Protein AF-A0AAE1VLG2-F1 (afdb_monomer_lite)

Secondary structure (DSSP, 8-state):
--HHHHHHHHHHHHHHHHHHHHHHHHHHHHHHHHHHHHHHHHS-TTS-TTTGGGEETTEE-THHHHHHHHHHHHTTSS-TT-S-TTT-HHHHHHHSS--HHHHHHHHHHHHHHHHHHHHHHHHHHHHHHHHHHHHHHHHHHHHHHHHHHHHHHHTTS--------SSSHHHHHHHHHHHHHHHHHHHHHHHHHHTTHHHHHHHHHHHHHHHHHHHT--HHHHHHHHHHHHHHHHHHHHHHHHHHHHHHHHHHHHHHHHHHHHHHHHHHHHHHHHHHHHHHHHHTTS-HHHHHHHHHHHHHHHHHTT-HHHHHHHHHT----

pLDDT: mean 72.33, std 20.38, range [28.89, 97.44]

Organism: NCBI:txid243964

Foldseek 3Di:
DPPVVVVVLVVLLVVLVVLLVVLLVVLVVLLVVLVVPLCCQLPPPPAAPLCNVQDDLRHHDLCVLLVLLVVLQVVQPDDPPPDDPPPCPLSVVQNNPQDPLLVVLSVVLVVVCVPPVVVLVVLLVVLVVVLVVQLVVLVCVLVVVVVVVVCVVPVVPDDDDDDDDDPPPPVCVVVVVVVVVVVVVVVVVVVVVCVVVVVVLVVVVVVVVVVCVPPVDDPVVVVVVVVVNVVVVVVVVVVVVVVVSVVVSVVVSVVSSVVSSVSSSVSSSVSSVSSSVSLVSSCVSGDSSSSSVSSVVVVVVVVVSVDPVVSVVVVVVPDPD

InterPro domains:
  IPR025422 Transcription factor TGA like domain [PF14144] (9-71)
  IPR025422 Transcription factor TGA like domain [PS51806] (1-315)
  IPR051886 Seed Development and Stress Response Regulator [PTHR46354] (4-166)

Radius of gyration: 32.08 Å; chains: 1; bounding box: 83×38×101 Å

Structure (mmCIF, N/CA/C/O backbone):
data_AF-A0AAE1VLG2-F1
#
_entry.id   AF-A0AAE1VLG2-F1
#
loop_
_atom_site.group_PDB
_atom_site.id
_atom_site.type_symbol
_atom_site.label_atom_id
_atom_site.label_alt_id
_atom_site.label_comp_id
_atom_site.label_asym_id
_atom_site.label_entity_id
_atom_site.label_seq_id
_atom_site.pdbx_PDB_ins_code
_atom_site.Cartn_x
_atom_site.Cartn_y
_atom_site.Cartn_z
_atom_site.occupancy
_atom_site.B_iso_or_equiv
_atom_site.auth_seq_id
_atom_site.auth_comp_id
_atom_site.auth_asym_id
_atom_site.auth_atom_id
_atom_site.pdbx_PDB_model_num
ATOM 1 N N . MET A 1 1 ? 40.187 9.843 -25.301 1.00 45.34 1 MET A N 1
ATOM 2 C CA . MET A 1 1 ? 38.917 10.487 -24.890 1.00 45.34 1 MET A CA 1
ATOM 3 C C . MET A 1 1 ? 37.940 9.523 -24.193 1.00 45.34 1 MET A C 1
ATOM 5 O O . MET A 1 1 ? 36.841 9.940 -23.871 1.00 45.34 1 MET A O 1
ATOM 9 N N . SER A 1 2 ? 38.328 8.281 -23.866 1.00 51.88 2 SER A N 1
ATOM 10 C CA . SER A 1 2 ? 37.408 7.273 -23.301 1.00 51.88 2 SER A CA 1
ATOM 11 C C . SER A 1 2 ? 37.194 7.355 -21.780 1.00 51.88 2 SER A C 1
ATOM 13 O O . SER A 1 2 ? 36.186 6.867 -21.286 1.00 51.88 2 SER A O 1
ATOM 15 N N . SER A 1 3 ? 38.097 7.999 -21.032 1.00 51.81 3 SER A N 1
ATOM 16 C CA . SER A 1 3 ? 38.090 7.980 -19.558 1.00 51.81 3 SER A CA 1
ATOM 17 C C . SER A 1 3 ? 37.035 8.885 -18.909 1.00 51.81 3 SER A C 1
ATOM 19 O O . SER A 1 3 ? 36.689 8.690 -17.748 1.00 51.81 3 SER A O 1
ATOM 21 N N . SER A 1 4 ? 36.525 9.887 -19.635 1.00 57.97 4 SER A N 1
ATOM 22 C CA . SER A 1 4 ? 35.514 10.816 -19.105 1.00 57.97 4 SER A CA 1
ATOM 23 C C . SER A 1 4 ? 34.110 10.207 -19.137 1.00 57.97 4 SER A C 1
ATOM 25 O O . SER A 1 4 ? 33.363 10.329 -18.172 1.00 57.97 4 SER A O 1
ATOM 27 N N . SER A 1 5 ? 33.765 9.501 -20.219 1.00 61.00 5 SER A N 1
ATOM 28 C CA . SER A 1 5 ? 32.449 8.873 -20.410 1.00 61.00 5 SER A CA 1
ATOM 29 C C . SER A 1 5 ? 32.225 7.680 -19.478 1.00 61.00 5 SER A C 1
ATOM 31 O O . SER A 1 5 ? 31.116 7.474 -18.982 1.00 61.00 5 SER A O 1
ATOM 33 N N . THR A 1 6 ? 33.284 6.920 -19.185 1.00 65.12 6 THR A N 1
ATOM 34 C CA . THR A 1 6 ? 33.235 5.810 -18.223 1.00 65.12 6 THR A CA 1
ATOM 35 C C . THR A 1 6 ? 32.968 6.310 -16.807 1.00 65.12 6 THR A C 1
ATOM 37 O O . THR A 1 6 ? 32.115 5.754 -16.122 1.00 65.12 6 THR A O 1
ATOM 40 N N . SER A 1 7 ? 33.612 7.404 -16.389 1.00 72.06 7 SER A N 1
ATOM 41 C CA . SER A 1 7 ? 33.404 7.997 -15.061 1.00 72.06 7 SER A CA 1
ATOM 42 C C . SER A 1 7 ? 31.983 8.539 -14.882 1.00 72.06 7 SER A C 1
ATOM 44 O O . SER A 1 7 ? 31.377 8.319 -13.837 1.00 72.06 7 SER A O 1
ATOM 46 N N . SER A 1 8 ? 31.410 9.175 -15.911 1.00 80.00 8 SER A N 1
ATOM 47 C CA . SER A 1 8 ? 30.017 9.647 -15.880 1.00 80.00 8 SER A CA 1
ATOM 48 C C . SER A 1 8 ? 29.000 8.503 -15.804 1.00 80.00 8 SER A C 1
ATOM 50 O O . SER A 1 8 ? 28.008 8.615 -15.090 1.00 80.00 8 SER A O 1
ATOM 52 N N . THR A 1 9 ? 29.256 7.386 -16.492 1.00 84.31 9 THR A N 1
ATOM 53 C CA . THR A 1 9 ? 28.358 6.216 -16.476 1.00 84.31 9 THR A CA 1
ATOM 54 C C . THR A 1 9 ? 28.398 5.495 -15.126 1.00 84.31 9 THR A C 1
ATOM 56 O O . THR A 1 9 ? 27.356 5.122 -14.595 1.00 84.31 9 THR A O 1
ATOM 59 N N . ILE A 1 10 ? 29.589 5.355 -14.531 1.00 89.81 10 ILE A N 1
ATOM 60 C CA . ILE A 1 10 ? 29.763 4.788 -13.183 1.00 89.81 10 ILE A CA 1
ATOM 61 C C . ILE A 1 10 ? 29.062 5.663 -12.139 1.00 89.81 10 ILE A C 1
ATOM 63 O O . ILE A 1 10 ? 28.386 5.147 -11.249 1.00 89.81 10 ILE A O 1
ATOM 67 N N . LEU A 1 11 ? 29.183 6.988 -12.265 1.00 93.00 11 LEU A N 1
ATOM 68 C CA . LEU A 1 11 ? 28.496 7.923 -11.383 1.00 93.00 11 LEU A CA 1
ATOM 69 C C . LEU A 1 11 ? 26.973 7.777 -11.492 1.00 93.00 11 LEU A C 1
ATOM 71 O O . LEU A 1 11 ? 26.306 7.714 -10.463 1.00 93.00 11 LEU A O 1
ATOM 75 N N . LEU A 1 12 ? 26.424 7.689 -12.707 1.00 91.31 12 LEU A N 1
ATOM 76 C CA . LEU A 1 12 ? 24.985 7.506 -12.916 1.00 91.31 12 LEU A CA 1
ATOM 77 C C . LEU A 1 12 ? 24.487 6.179 -12.329 1.00 91.31 12 LEU A C 1
ATOM 79 O O . LEU A 1 12 ? 23.494 6.176 -11.610 1.00 91.31 12 LEU A O 1
ATOM 83 N N . ALA A 1 13 ? 25.203 5.077 -12.566 1.00 93.31 13 ALA A N 1
ATOM 84 C CA . ALA A 1 13 ? 24.864 3.772 -11.997 1.00 93.31 13 ALA A CA 1
ATOM 85 C C . ALA A 1 13 ? 24.843 3.801 -10.459 1.00 93.31 13 ALA A C 1
ATOM 87 O O . ALA A 1 13 ? 23.928 3.259 -9.846 1.00 93.31 13 ALA A O 1
ATOM 88 N N . SER A 1 14 ? 25.801 4.499 -9.838 1.00 95.44 14 SER A N 1
ATOM 89 C CA . SER A 1 14 ? 25.818 4.713 -8.386 1.00 95.44 14 SER A CA 1
ATOM 90 C C . SER A 1 14 ? 24.582 5.483 -7.897 1.00 95.44 14 SER A C 1
ATOM 92 O O . SER A 1 14 ? 23.960 5.091 -6.914 1.00 95.44 14 SER A O 1
ATOM 94 N N . HIS A 1 15 ? 24.166 6.540 -8.605 1.00 94.25 15 HIS A N 1
ATOM 95 C CA . HIS A 1 15 ? 22.955 7.291 -8.245 1.00 94.25 15 HIS A CA 1
ATOM 96 C C . HIS A 1 15 ? 21.678 6.461 -8.407 1.00 94.25 15 HIS A C 1
ATOM 98 O O . HIS A 1 15 ? 20.798 6.537 -7.552 1.00 94.25 15 HIS A O 1
ATOM 104 N N . VAL A 1 16 ? 21.581 5.661 -9.473 1.00 95.94 16 VAL A N 1
ATOM 105 C CA . VAL A 1 16 ? 20.463 4.730 -9.687 1.00 95.94 16 VAL A CA 1
ATOM 106 C C . VAL A 1 16 ? 20.360 3.748 -8.525 1.00 95.94 16 VAL A C 1
ATOM 108 O O . VAL A 1 16 ? 19.275 3.587 -7.970 1.00 95.94 16 VAL A O 1
ATOM 111 N N . GLU A 1 17 ? 21.481 3.156 -8.108 1.00 96.31 17 GLU A N 1
ATOM 112 C CA . GLU A 1 17 ? 21.516 2.235 -6.969 1.00 96.31 17 GLU A CA 1
ATOM 113 C C . GLU A 1 17 ? 21.073 2.929 -5.674 1.00 96.31 17 GLU A C 1
ATOM 115 O O . GLU A 1 17 ? 20.195 2.434 -4.972 1.00 96.31 17 GLU A O 1
ATOM 120 N N . VAL A 1 18 ? 21.605 4.120 -5.375 1.00 96.56 18 VAL A N 1
ATOM 121 C CA . VAL A 1 18 ? 21.215 4.889 -4.180 1.00 96.56 18 VAL A CA 1
ATOM 122 C C . VAL A 1 18 ? 19.714 5.198 -4.174 1.00 96.56 18 VAL A C 1
ATOM 124 O O . VAL A 1 18 ? 19.058 5.052 -3.141 1.00 96.56 18 VAL A O 1
ATOM 127 N N . MET A 1 19 ? 19.149 5.595 -5.316 1.00 95.31 19 MET A N 1
ATOM 128 C CA . MET A 1 19 ? 17.717 5.874 -5.443 1.00 95.31 19 MET A CA 1
ATOM 129 C C . MET A 1 19 ? 16.867 4.609 -5.302 1.00 95.31 19 MET A C 1
ATOM 131 O O . MET A 1 19 ? 15.836 4.635 -4.631 1.00 95.31 19 MET A O 1
ATOM 135 N N . HIS A 1 20 ? 17.297 3.488 -5.885 1.00 96.31 20 HIS A N 1
ATOM 136 C CA . HIS A 1 20 ? 16.622 2.200 -5.719 1.00 96.31 20 HIS A CA 1
ATOM 137 C C . HIS A 1 20 ? 16.595 1.779 -4.248 1.00 96.31 20 HIS A C 1
ATOM 139 O O . HIS A 1 20 ? 15.516 1.515 -3.713 1.00 96.31 20 HIS A O 1
ATOM 145 N N . GLN A 1 21 ? 17.743 1.818 -3.568 1.00 97.12 21 GLN A N 1
ATOM 146 C CA . GLN A 1 21 ? 17.841 1.513 -2.139 1.00 97.12 21 GLN A CA 1
ATOM 147 C C . GLN A 1 21 ? 16.979 2.450 -1.288 1.00 97.12 21 GLN A C 1
ATOM 149 O O . GLN A 1 21 ? 16.344 2.002 -0.335 1.00 97.12 21 GLN A O 1
ATOM 154 N N . HIS A 1 22 ? 16.881 3.733 -1.650 1.00 96.12 22 HIS A N 1
ATOM 155 C CA . HIS A 1 22 ? 15.995 4.672 -0.965 1.00 96.12 22 HIS A CA 1
ATOM 156 C C . HIS A 1 22 ? 14.526 4.220 -1.008 1.00 96.12 22 HIS A C 1
ATOM 158 O O . HIS A 1 22 ? 13.858 4.210 0.028 1.00 96.12 22 HIS A O 1
ATOM 164 N N . PHE A 1 23 ? 14.031 3.790 -2.173 1.00 95.00 23 PHE A N 1
ATOM 165 C CA . PHE A 1 23 ? 12.670 3.261 -2.304 1.00 95.00 23 PHE A CA 1
ATOM 166 C C . PHE A 1 23 ? 12.465 1.945 -1.545 1.00 95.00 23 PHE A C 1
ATOM 168 O O . PHE A 1 23 ? 11.418 1.757 -0.923 1.00 95.00 23 PHE A O 1
ATOM 175 N N . LEU A 1 24 ? 13.446 1.038 -1.560 1.00 96.12 24 LEU A N 1
ATOM 176 C CA . LEU A 1 24 ? 13.356 -0.214 -0.804 1.00 96.12 24 LEU A CA 1
ATOM 177 C C . LEU A 1 24 ? 13.284 0.052 0.704 1.00 96.12 24 LEU A C 1
ATOM 179 O O . LEU A 1 24 ? 12.349 -0.412 1.361 1.00 96.12 24 LEU A O 1
ATOM 183 N N . ASN A 1 25 ? 14.197 0.877 1.220 1.00 97.44 25 ASN A N 1
ATOM 184 C CA . ASN A 1 25 ? 14.245 1.257 2.629 1.00 97.44 25 ASN A CA 1
ATOM 185 C C . ASN A 1 25 ? 12.989 2.032 3.062 1.00 97.44 25 ASN A C 1
ATOM 187 O O . ASN A 1 25 ? 12.523 1.890 4.193 1.00 97.44 25 ASN A O 1
ATOM 191 N N . TYR A 1 26 ? 12.395 2.826 2.165 1.00 94.94 26 TYR A N 1
ATOM 192 C CA . TYR A 1 26 ? 11.104 3.464 2.415 1.00 94.94 26 TYR A CA 1
ATOM 193 C C . TYR A 1 26 ? 10.009 2.426 2.705 1.00 94.94 26 TYR A C 1
ATOM 195 O O . TYR A 1 26 ? 9.337 2.521 3.732 1.00 94.94 26 TYR A O 1
ATOM 203 N N . TYR A 1 27 ? 9.872 1.395 1.867 1.00 95.81 27 TYR A N 1
ATOM 204 C CA . TYR A 1 27 ? 8.878 0.340 2.082 1.00 95.81 27 TYR A CA 1
ATOM 205 C C . TYR A 1 27 ? 9.173 -0.534 3.306 1.00 95.81 27 TYR A C 1
ATOM 207 O O . TYR A 1 27 ? 8.244 -0.973 3.975 1.00 95.81 27 TYR A O 1
ATOM 215 N N . GLU A 1 28 ? 10.440 -0.775 3.630 1.00 96.00 28 GLU A N 1
ATOM 216 C CA . GLU A 1 28 ? 10.822 -1.462 4.874 1.00 96.00 28 GLU A CA 1
ATOM 217 C C . GLU A 1 28 ? 10.470 -0.634 6.114 1.00 96.00 28 GLU A C 1
ATOM 219 O O . GLU A 1 28 ? 9.945 -1.158 7.095 1.00 96.00 28 GLU A O 1
ATOM 224 N N . THR A 1 29 ? 10.671 0.683 6.053 1.00 95.25 29 THR A N 1
ATOM 225 C CA . THR A 1 29 ? 10.259 1.595 7.128 1.00 95.25 29 THR A CA 1
ATOM 226 C C . THR A 1 29 ? 8.741 1.574 7.315 1.00 95.25 29 THR A C 1
ATOM 228 O O . THR A 1 29 ? 8.260 1.589 8.449 1.00 95.25 29 THR A O 1
ATOM 231 N N . LEU A 1 30 ? 7.974 1.495 6.222 1.00 93.31 30 LEU A N 1
ATOM 232 C CA . LEU A 1 30 ? 6.522 1.333 6.295 1.00 93.31 30 LEU A CA 1
ATOM 233 C C . LEU A 1 30 ? 6.115 -0.011 6.918 1.00 93.31 30 LEU A C 1
ATOM 235 O O . LEU A 1 30 ? 5.175 -0.031 7.708 1.00 93.31 30 LEU A O 1
ATOM 239 N N . ASP A 1 31 ? 6.812 -1.109 6.607 1.00 95.25 31 ASP A N 1
ATOM 240 C CA . ASP A 1 31 ? 6.561 -2.426 7.218 1.00 95.25 31 ASP A CA 1
ATOM 241 C C . ASP A 1 31 ? 6.784 -2.391 8.739 1.00 95.25 31 ASP A C 1
ATOM 243 O O . ASP A 1 31 ? 5.953 -2.875 9.513 1.00 95.25 31 ASP A O 1
ATOM 247 N N . LEU A 1 32 ? 7.876 -1.758 9.182 1.00 94.50 32 LEU A N 1
ATOM 248 C CA . LEU A 1 32 ? 8.173 -1.558 10.603 1.00 94.50 32 LEU A CA 1
ATOM 249 C C . LEU A 1 32 ? 7.117 -0.681 11.289 1.00 94.50 32 LEU A C 1
ATOM 251 O O . LEU A 1 32 ? 6.683 -0.989 12.398 1.00 94.50 32 LEU A O 1
ATOM 255 N N . ALA A 1 33 ? 6.673 0.395 10.633 1.00 91.62 33 ALA A N 1
ATOM 256 C CA . ALA A 1 33 ? 5.616 1.256 11.156 1.00 91.62 33 ALA A CA 1
ATOM 257 C C . ALA A 1 33 ? 4.283 0.502 11.289 1.00 91.62 33 ALA A C 1
ATOM 259 O O . ALA A 1 33 ? 3.639 0.583 12.334 1.00 91.62 33 ALA A O 1
ATOM 260 N N . ALA A 1 34 ? 3.908 -0.284 10.276 1.00 91.69 34 ALA A N 1
ATOM 261 C CA . ALA A 1 34 ? 2.684 -1.078 10.293 1.00 91.69 34 ALA A CA 1
ATOM 262 C C . ALA A 1 34 ? 2.704 -2.152 11.386 1.00 91.69 34 ALA A C 1
ATOM 264 O O . ALA A 1 34 ? 1.684 -2.375 12.029 1.00 91.69 34 ALA A O 1
ATOM 265 N N . SER A 1 35 ? 3.866 -2.761 11.638 1.00 90.31 35 SER A N 1
ATOM 266 C CA . SER A 1 35 ? 4.046 -3.752 12.708 1.00 90.31 35 SER A CA 1
ATOM 267 C C . SER A 1 35 ? 3.797 -3.176 14.106 1.00 90.31 35 SER A C 1
ATOM 269 O O . SER A 1 35 ? 3.390 -3.909 15.003 1.00 90.31 35 SER A O 1
ATOM 271 N N . ASN A 1 36 ? 4.025 -1.873 14.297 1.00 87.88 36 ASN A N 1
ATOM 272 C CA . ASN A 1 36 ? 3.700 -1.184 15.546 1.00 87.88 36 ASN A CA 1
ATOM 273 C C . ASN A 1 36 ? 2.224 -0.768 15.592 1.00 87.88 36 ASN A C 1
ATOM 275 O O . ASN A 1 36 ? 1.538 -1.025 16.578 1.00 87.88 36 ASN A O 1
ATOM 279 N N . ASP A 1 37 ? 1.751 -0.093 14.542 1.00 86.25 37 ASP A N 1
ATOM 280 C CA . ASP A 1 37 ? 0.372 0.378 14.422 1.00 86.25 37 ASP A CA 1
ATOM 281 C C . ASP A 1 37 ? -0.010 0.558 12.945 1.00 86.25 37 ASP A C 1
ATOM 283 O O . ASP A 1 37 ? 0.281 1.575 12.305 1.00 86.25 37 ASP A O 1
ATOM 287 N N . VAL A 1 38 ? -0.719 -0.432 12.399 1.00 87.19 38 VAL A N 1
ATOM 288 C CA . VAL A 1 38 ? -1.173 -0.428 11.002 1.00 87.19 38 VAL A CA 1
ATOM 289 C C . VAL A 1 38 ? -2.100 0.746 10.682 1.00 87.19 38 VAL A C 1
ATOM 291 O O . VAL A 1 38 ? -2.144 1.204 9.537 1.00 87.19 38 VAL A O 1
ATOM 294 N N . ALA A 1 39 ? -2.814 1.291 11.673 1.00 83.50 39 ALA A N 1
ATOM 295 C CA . ALA A 1 39 ? -3.722 2.408 11.449 1.00 83.50 39 ALA A CA 1
ATOM 296 C C . ALA A 1 39 ? -2.965 3.685 11.061 1.00 83.50 39 ALA A C 1
ATOM 298 O O . ALA A 1 39 ? -3.465 4.449 10.235 1.00 83.50 39 ALA A O 1
ATOM 299 N N . GLN A 1 40 ? -1.744 3.882 11.571 1.00 83.38 40 GLN A N 1
ATOM 300 C CA . GLN A 1 40 ? -0.900 5.025 11.2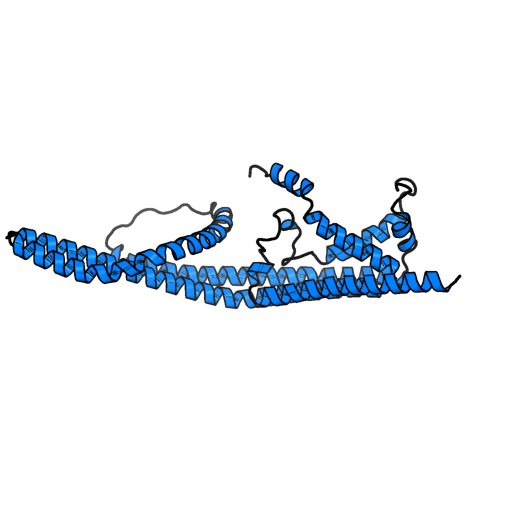00 1.00 83.38 40 GLN A CA 1
ATOM 301 C C . GLN A 1 40 ? -0.496 4.992 9.729 1.00 83.38 40 GLN A C 1
ATOM 303 O O . GLN A 1 40 ? -0.292 6.043 9.128 1.00 83.38 40 GLN A O 1
ATOM 308 N N . VAL A 1 41 ? -0.401 3.801 9.135 1.00 85.19 41 VAL A N 1
ATOM 309 C CA . VAL A 1 41 ? 0.029 3.640 7.743 1.00 85.19 41 VAL A CA 1
ATOM 310 C C . VAL A 1 41 ? -1.151 3.553 6.774 1.00 85.19 41 VAL A C 1
ATOM 312 O O . VAL A 1 41 ? -1.056 4.020 5.640 1.00 85.19 41 VAL A O 1
ATOM 315 N N . LEU A 1 42 ? -2.296 3.026 7.217 1.00 82.19 42 LEU A N 1
ATOM 316 C CA . LEU A 1 42 ? -3.535 3.023 6.431 1.00 82.19 42 LEU A CA 1
ATOM 317 C C . LEU A 1 42 ? -4.244 4.384 6.440 1.00 82.19 42 LEU A C 1
ATOM 319 O O . LEU A 1 42 ? -4.867 4.761 5.447 1.00 82.19 42 LEU A O 1
ATOM 323 N N . TYR A 1 43 ? -4.134 5.131 7.540 1.00 79.44 43 TYR A N 1
ATOM 324 C CA . TYR A 1 43 ? -4.745 6.450 7.715 1.00 79.44 43 TYR A CA 1
ATOM 325 C C . TYR A 1 43 ? -3.738 7.490 8.224 1.00 79.44 43 TYR A C 1
ATOM 327 O O . TYR A 1 43 ? -3.963 8.108 9.264 1.00 79.44 43 TYR A O 1
ATOM 335 N N . PRO A 1 44 ? -2.642 7.725 7.489 1.00 76.81 44 PRO A N 1
ATOM 336 C CA . PRO A 1 44 ? -1.622 8.677 7.896 1.00 76.81 44 PRO A CA 1
ATOM 337 C C . PRO A 1 44 ? -2.180 10.099 7.961 1.00 76.81 44 PRO A C 1
ATOM 339 O O . PRO A 1 44 ? -2.748 10.615 6.991 1.00 76.81 44 PRO A O 1
ATOM 342 N N . ASP A 1 45 ? -1.947 10.761 9.093 1.00 70.38 45 ASP A N 1
ATOM 343 C CA . ASP A 1 45 ? -2.306 12.168 9.304 1.00 70.38 45 ASP A CA 1
ATOM 344 C C . ASP A 1 45 ? -1.476 13.114 8.416 1.00 70.38 45 ASP A C 1
ATOM 346 O O . ASP A 1 45 ? -1.890 14.236 8.131 1.00 70.38 45 ASP A O 1
ATOM 350 N N . TRP A 1 46 ? -0.314 12.652 7.944 1.00 72.12 46 TRP A N 1
ATOM 351 C CA . TRP A 1 46 ? 0.615 13.411 7.102 1.00 72.12 46 TRP A CA 1
ATOM 352 C C . TRP A 1 46 ? 0.353 13.290 5.593 1.00 72.12 46 TRP A C 1
ATOM 354 O O . TRP A 1 46 ? 1.050 13.937 4.809 1.00 72.12 46 TRP A O 1
ATOM 364 N N . LYS A 1 47 ? -0.608 12.464 5.155 1.00 77.06 47 LYS A N 1
ATOM 365 C CA . LYS A 1 47 ? -0.999 12.375 3.739 1.00 77.06 47 LYS A CA 1
ATOM 366 C C . LYS A 1 47 ? -2.131 13.347 3.447 1.00 77.06 47 LYS A C 1
ATOM 368 O O . LYS A 1 47 ? -3.127 13.412 4.173 1.00 77.06 47 LYS A O 1
ATOM 373 N N . ASN A 1 48 ? -2.001 14.078 2.347 1.00 76.56 48 ASN A N 1
ATOM 374 C CA . ASN A 1 48 ? -3.029 15.028 1.951 1.00 76.56 48 ASN A CA 1
ATOM 375 C C . ASN A 1 48 ? -4.298 14.311 1.441 1.00 76.56 48 ASN A C 1
ATOM 377 O O . ASN A 1 48 ? -4.271 13.132 1.087 1.00 76.56 48 ASN A O 1
ATOM 381 N N . ARG A 1 49 ? -5.449 15.003 1.440 1.00 73.56 49 ARG A N 1
ATOM 382 C CA . ARG A 1 49 ? -6.737 14.395 1.039 1.00 73.56 49 ARG A CA 1
ATOM 383 C C . ARG A 1 49 ? -6.752 13.952 -0.424 1.00 73.56 49 ARG A C 1
ATOM 385 O O . ARG A 1 49 ? -7.481 13.019 -0.740 1.00 73.56 49 ARG A O 1
ATOM 392 N N . PHE A 1 50 ? -5.954 14.599 -1.271 1.00 72.50 50 PHE A N 1
ATOM 393 C CA . PHE A 1 50 ? -5.821 14.273 -2.686 1.00 72.50 50 PHE A CA 1
ATOM 394 C C . PHE A 1 50 ? -5.007 12.993 -2.918 1.00 72.50 50 PHE A C 1
ATOM 396 O O . PHE A 1 50 ? -5.295 12.262 -3.852 1.00 72.50 50 PHE A O 1
ATOM 403 N N . GLU A 1 51 ? -4.049 12.668 -2.047 1.00 73.38 51 GLU A N 1
ATOM 404 C CA . GLU A 1 51 ? -3.285 11.417 -2.108 1.00 73.38 51 GLU A CA 1
ATOM 405 C C . GLU A 1 51 ? -4.160 10.202 -1.781 1.00 73.38 51 GLU A C 1
ATOM 407 O O . GLU A 1 51 ? -4.007 9.154 -2.400 1.00 73.38 51 GLU A O 1
ATOM 412 N N . LYS A 1 52 ? -5.098 10.333 -0.832 1.00 71.88 52 LYS A N 1
ATOM 413 C CA . LYS A 1 52 ? -5.862 9.201 -0.268 1.00 71.88 52 LYS A CA 1
ATOM 414 C C . LYS A 1 52 ? -6.572 8.310 -1.304 1.00 71.88 52 LYS A C 1
ATOM 416 O O . LYS A 1 52 ? -6.479 7.098 -1.143 1.00 71.88 52 LYS A O 1
ATOM 421 N N . PRO A 1 53 ? -7.228 8.836 -2.359 1.00 68.31 53 PRO A N 1
ATOM 422 C CA . PRO A 1 53 ? -7.819 8.016 -3.421 1.00 68.31 53 PRO A CA 1
ATOM 423 C C . PRO A 1 53 ? -6.814 7.160 -4.203 1.00 68.31 53 PRO A C 1
ATOM 425 O O . PRO A 1 53 ? -7.191 6.123 -4.739 1.00 68.31 53 PRO A O 1
ATOM 428 N N . PHE A 1 54 ? -5.548 7.582 -4.273 1.00 68.75 54 PHE A N 1
ATOM 429 C CA . PHE A 1 54 ? -4.488 6.874 -4.994 1.00 68.75 54 PHE A CA 1
ATOM 430 C C . PHE A 1 54 ? -3.713 5.889 -4.106 1.00 68.75 54 PHE A C 1
ATOM 432 O O . PHE A 1 54 ? -2.956 5.066 -4.627 1.00 68.75 54 PHE A O 1
ATOM 439 N N . LEU A 1 55 ? -3.892 5.948 -2.778 1.00 75.62 55 LEU A N 1
ATOM 440 C CA . LEU A 1 55 ? -3.265 5.012 -1.846 1.00 75.62 55 LEU A CA 1
ATOM 441 C C . LEU A 1 55 ? -4.044 3.693 -1.848 1.00 75.62 55 LEU A C 1
ATOM 443 O O . LEU A 1 55 ? -5.170 3.598 -1.362 1.00 75.62 55 LEU A O 1
ATOM 447 N N . TRP A 1 56 ? -3.414 2.644 -2.357 1.00 85.31 56 TRP A N 1
ATOM 448 C CA . TRP A 1 56 ? -3.889 1.274 -2.231 1.00 85.31 56 TRP A CA 1
ATOM 449 C C . TRP A 1 56 ? -3.177 0.631 -1.054 1.00 85.31 56 TRP A C 1
ATOM 451 O O . TRP A 1 56 ? -1.964 0.535 -1.094 1.00 85.31 56 TRP A O 1
ATOM 461 N N . LEU A 1 57 ? -3.878 0.196 -0.001 1.00 83.50 57 LEU A N 1
ATOM 462 C CA . LEU A 1 57 ? -3.229 -0.383 1.191 1.00 83.50 57 LEU A CA 1
ATOM 463 C C . LEU A 1 57 ? -2.070 0.501 1.696 1.00 83.50 57 LEU A C 1
ATOM 465 O O . LEU A 1 57 ? -0.935 0.044 1.774 1.00 83.50 57 LEU A O 1
ATOM 469 N N . GLY A 1 58 ? -2.346 1.788 1.933 1.00 80.38 58 GLY A N 1
ATOM 470 C CA . GLY A 1 58 ? -1.429 2.754 2.554 1.00 80.38 58 GLY A CA 1
ATOM 471 C C . GLY A 1 58 ? -0.349 3.390 1.665 1.00 80.38 58 GLY A C 1
ATOM 472 O O . GLY A 1 58 ? 0.257 4.367 2.097 1.00 80.38 58 GLY A O 1
ATOM 473 N N . ASP A 1 59 ? -0.135 2.931 0.425 1.00 87.88 59 ASP A N 1
ATOM 474 C CA . ASP A 1 59 ? 0.765 3.616 -0.521 1.00 87.88 59 ASP A CA 1
ATOM 475 C C . ASP A 1 59 ? 0.445 3.316 -2.002 1.00 87.88 59 ASP A C 1
ATOM 477 O O . ASP A 1 59 ? -0.587 2.720 -2.305 1.00 87.88 59 ASP A O 1
ATOM 481 N N . LEU A 1 60 ? 1.304 3.737 -2.937 1.00 87.94 60 LEU A N 1
ATOM 482 C CA . LEU A 1 60 ? 1.160 3.554 -4.381 1.00 87.94 60 LEU A CA 1
ATOM 483 C C . LEU A 1 60 ? 0.679 2.150 -4.771 1.00 87.94 60 LEU A C 1
ATOM 485 O O . LEU A 1 60 ? 1.203 1.127 -4.325 1.00 87.94 60 LEU A O 1
ATOM 489 N N . HIS A 1 61 ? -0.300 2.094 -5.666 1.00 91.75 61 HIS A N 1
ATOM 490 C CA . HIS A 1 61 ? -0.732 0.844 -6.278 1.00 91.75 61 HIS A CA 1
ATOM 491 C C . HIS A 1 61 ? 0.380 0.295 -7.204 1.00 91.75 61 HIS A C 1
ATOM 493 O O . HIS A 1 61 ? 0.870 1.056 -8.035 1.00 91.75 61 HIS A O 1
ATOM 499 N N . PRO A 1 62 ? 0.765 -1.000 -7.152 1.00 93.00 62 PRO A N 1
ATOM 500 C CA . PRO A 1 62 ? 1.870 -1.554 -7.950 1.00 93.00 62 PRO A CA 1
ATOM 501 C C . PRO A 1 62 ? 1.741 -1.347 -9.464 1.00 93.00 62 PRO A C 1
ATOM 503 O O . PRO A 1 62 ? 2.742 -1.229 -10.164 1.00 93.00 62 PRO A O 1
ATOM 506 N N . TYR A 1 63 ? 0.510 -1.255 -9.977 1.00 92.50 63 TYR A N 1
ATOM 507 C CA . TYR A 1 63 ? 0.280 -0.931 -11.389 1.00 92.50 63 TYR A CA 1
ATOM 508 C C . TYR A 1 63 ? 0.726 0.477 -11.775 1.00 92.50 63 TYR A C 1
ATOM 510 O O . TYR A 1 63 ? 0.960 0.703 -12.951 1.00 92.50 63 TYR A O 1
ATOM 518 N N . LEU A 1 64 ? 0.878 1.416 -10.839 1.00 91.75 64 LEU A N 1
ATOM 519 C CA . LEU A 1 64 ? 1.415 2.740 -11.159 1.00 91.75 64 LEU A CA 1
ATOM 520 C C . LEU A 1 64 ? 2.844 2.637 -11.696 1.00 91.75 64 LEU A C 1
ATOM 522 O O . LEU A 1 64 ? 3.175 3.349 -12.636 1.00 91.75 64 LEU A O 1
ATOM 526 N N . PHE A 1 65 ? 3.654 1.706 -11.179 1.00 93.38 65 PHE A N 1
ATOM 527 C CA . PHE A 1 65 ? 4.999 1.458 -11.703 1.00 93.38 65 PHE A CA 1
ATOM 528 C C . PHE A 1 65 ? 4.953 0.972 -13.153 1.00 93.38 65 PHE A C 1
ATOM 530 O O . PHE A 1 65 ? 5.700 1.460 -13.993 1.00 93.38 65 PHE A O 1
ATOM 537 N N . ILE A 1 66 ? 4.040 0.046 -13.459 1.00 92.50 66 ILE A N 1
ATOM 538 C CA . ILE A 1 66 ? 3.889 -0.502 -14.811 1.00 92.50 66 ILE A CA 1
ATOM 539 C C . ILE A 1 66 ? 3.274 0.518 -15.763 1.00 92.50 66 ILE A C 1
ATOM 541 O O . ILE A 1 66 ? 3.759 0.659 -16.877 1.00 92.50 66 ILE A O 1
ATOM 545 N N . ASN A 1 67 ? 2.263 1.267 -15.336 1.00 91.44 67 ASN A N 1
ATOM 546 C CA . ASN A 1 67 ? 1.629 2.296 -16.156 1.00 91.44 67 ASN A CA 1
ATOM 547 C C . ASN A 1 67 ? 2.621 3.410 -16.503 1.00 91.44 67 ASN A C 1
ATOM 549 O O . ASN A 1 67 ? 2.699 3.810 -17.660 1.00 91.44 67 ASN A O 1
ATOM 553 N N . LEU A 1 68 ? 3.419 3.851 -15.524 1.00 90.88 68 LEU A N 1
ATOM 554 C CA . LEU A 1 68 ? 4.497 4.811 -15.749 1.00 90.88 68 LEU A CA 1
ATOM 555 C C . LEU A 1 68 ? 5.562 4.246 -16.697 1.00 90.88 68 LEU A C 1
ATOM 557 O O . LEU A 1 68 ? 6.041 4.934 -17.587 1.00 90.88 68 LEU A O 1
ATOM 561 N N . LEU A 1 69 ? 5.923 2.971 -16.553 1.00 90.19 69 LEU A N 1
ATOM 562 C CA . LEU A 1 69 ? 6.871 2.338 -17.466 1.00 90.19 69 LEU A CA 1
ATOM 563 C C . LEU A 1 69 ? 6.315 2.230 -18.897 1.00 90.19 69 LEU A C 1
ATOM 565 O O . LEU A 1 69 ? 7.033 2.449 -19.870 1.00 90.19 69 LEU A O 1
ATOM 569 N N . ARG A 1 70 ? 5.025 1.909 -19.035 1.00 88.75 70 ARG A N 1
ATOM 570 C CA . ARG A 1 70 ? 4.334 1.800 -20.324 1.00 88.75 70 ARG A CA 1
ATOM 571 C C . ARG A 1 70 ? 4.202 3.141 -21.028 1.00 88.75 70 ARG A C 1
ATOM 573 O O . ARG A 1 70 ? 4.262 3.128 -22.252 1.00 88.75 70 ARG A O 1
ATOM 580 N N . SER A 1 71 ? 4.071 4.261 -20.313 1.00 87.56 71 SER A N 1
ATOM 581 C CA . SER A 1 71 ? 4.041 5.576 -20.966 1.00 87.56 71 SER A CA 1
ATOM 582 C C . SER A 1 71 ? 5.351 5.867 -21.699 1.00 87.56 71 SER A C 1
ATOM 584 O O . SER A 1 71 ? 5.318 6.371 -22.811 1.00 87.56 71 SER A O 1
ATOM 586 N N . PHE A 1 72 ? 6.499 5.436 -21.166 1.00 85.19 72 PHE A N 1
ATOM 587 C CA . PHE A 1 72 ? 7.776 5.570 -21.881 1.00 85.19 72 PHE A CA 1
ATOM 588 C C . PHE A 1 72 ? 7.892 4.677 -23.122 1.00 85.19 72 PHE A C 1
ATOM 590 O O . PHE A 1 72 ? 8.552 5.043 -24.090 1.00 85.19 72 PHE A O 1
ATOM 597 N N . ILE A 1 73 ? 7.280 3.491 -23.088 1.00 83.38 73 ILE A N 1
ATOM 598 C CA . ILE A 1 73 ? 7.333 2.509 -24.180 1.00 83.38 73 ILE A CA 1
ATOM 599 C C . ILE A 1 73 ? 6.341 2.872 -25.301 1.00 83.38 73 ILE A C 1
ATOM 601 O O . ILE A 1 73 ? 6.682 2.769 -26.479 1.00 83.38 73 ILE A O 1
ATOM 605 N N . GLY A 1 74 ? 5.121 3.281 -24.935 1.00 66.56 74 GLY A N 1
ATOM 606 C CA . GLY A 1 74 ? 4.012 3.561 -25.853 1.00 66.56 74 GLY A CA 1
ATOM 607 C C . GLY A 1 74 ? 4.131 4.881 -26.619 1.00 66.56 74 GLY A C 1
ATOM 608 O O . GLY A 1 74 ? 3.665 4.952 -27.751 1.00 66.56 74 GLY A O 1
ATOM 609 N N . ASP A 1 75 ? 4.828 5.878 -26.066 1.00 57.41 75 ASP A N 1
ATOM 610 C CA . ASP A 1 75 ? 5.077 7.173 -26.728 1.00 57.41 75 ASP A CA 1
ATOM 611 C C . ASP A 1 75 ? 6.121 7.091 -27.864 1.00 57.41 75 ASP A C 1
ATOM 613 O O . ASP A 1 75 ? 6.471 8.099 -28.471 1.00 57.41 75 ASP A O 1
ATOM 617 N N . SER A 1 76 ? 6.647 5.899 -28.175 1.00 51.06 76 SER A N 1
ATOM 618 C CA . SER A 1 76 ? 7.644 5.725 -29.241 1.00 51.06 76 SER A CA 1
ATOM 619 C C . SER A 1 76 ? 7.057 5.497 -30.643 1.00 51.06 76 SER A C 1
ATOM 621 O O . SER A 1 76 ? 7.812 5.568 -31.614 1.00 51.06 76 SER A O 1
ATOM 623 N N . GLU A 1 77 ? 5.745 5.247 -30.771 1.00 50.19 77 GLU A N 1
ATOM 624 C CA . GLU A 1 77 ? 5.110 4.887 -32.054 1.00 50.19 77 GLU A CA 1
ATOM 625 C C . GLU A 1 77 ? 4.236 5.985 -32.690 1.00 50.19 77 GLU A C 1
ATOM 627 O O . GLU A 1 77 ? 4.002 5.916 -33.894 1.00 50.19 77 GLU A O 1
ATOM 632 N N . ASN A 1 78 ? 3.801 7.011 -31.947 1.00 50.56 78 ASN A N 1
ATOM 633 C CA . ASN A 1 78 ? 2.975 8.102 -32.483 1.00 50.56 78 ASN A CA 1
ATOM 634 C C . ASN A 1 78 ? 3.570 9.484 -32.165 1.00 50.56 78 ASN A C 1
ATOM 636 O O . ASN A 1 78 ? 3.870 9.794 -31.018 1.00 50.56 78 ASN A O 1
ATOM 640 N N . ASP A 1 79 ? 3.649 10.305 -33.211 1.00 48.34 79 ASP A N 1
ATOM 641 C CA . ASP A 1 79 ? 3.877 11.754 -33.236 1.00 48.34 79 ASP A CA 1
ATOM 642 C C . ASP A 1 79 ? 5.301 12.267 -32.967 1.00 48.34 79 ASP A C 1
ATOM 644 O O . ASP A 1 79 ? 5.701 12.667 -31.875 1.00 48.34 79 ASP A O 1
ATOM 648 N N . SER A 1 80 ? 6.041 12.391 -34.070 1.00 48.91 80 SER A N 1
ATOM 649 C CA . SER A 1 80 ? 7.313 13.107 -34.197 1.00 48.91 80 SER A CA 1
ATOM 650 C C . SER A 1 80 ? 7.234 14.631 -34.004 1.00 48.91 80 SER A C 1
ATOM 652 O O . SER A 1 80 ? 8.270 15.284 -34.102 1.00 48.91 80 SER A O 1
ATOM 654 N N . ASP A 1 81 ? 6.063 15.215 -33.720 1.00 49.03 81 ASP A N 1
ATOM 655 C CA . ASP A 1 81 ? 5.839 16.651 -33.961 1.00 49.03 81 ASP A CA 1
ATOM 656 C C . ASP A 1 81 ? 5.422 17.471 -32.711 1.00 49.03 81 ASP A C 1
ATOM 658 O O . ASP A 1 81 ? 5.149 18.664 -32.836 1.00 49.03 81 ASP A O 1
ATOM 662 N N . ILE A 1 82 ? 5.390 16.890 -31.496 1.00 49.47 82 ILE A N 1
ATOM 663 C CA . ILE A 1 82 ? 4.930 17.576 -30.255 1.00 49.47 82 ILE A CA 1
ATOM 664 C C . ILE A 1 82 ? 5.920 17.414 -29.078 1.00 49.47 82 ILE A C 1
ATOM 666 O O . ILE A 1 82 ? 5.526 17.255 -27.928 1.00 49.47 82 ILE A O 1
ATOM 670 N N . PHE A 1 83 ? 7.234 17.452 -29.310 1.00 47.94 83 PHE A N 1
ATOM 671 C CA . PHE A 1 83 ? 8.192 17.547 -28.197 1.00 47.94 83 PHE A CA 1
ATOM 672 C C . PHE A 1 83 ? 9.028 18.817 -28.292 1.00 47.94 83 PHE A C 1
ATOM 674 O O . PHE A 1 83 ? 9.758 19.034 -29.255 1.00 47.94 83 PHE A O 1
ATOM 681 N N . ASP A 1 84 ? 8.908 19.649 -27.256 1.00 49.41 84 ASP A N 1
ATOM 682 C CA . ASP A 1 84 ? 9.684 20.869 -27.068 1.00 49.41 84 ASP A CA 1
ATOM 683 C C . ASP A 1 84 ? 11.185 20.518 -27.064 1.00 49.41 84 ASP A C 1
ATOM 685 O O . ASP A 1 84 ? 11.668 19.710 -26.260 1.00 49.41 84 ASP A O 1
ATOM 689 N N . GLU A 1 85 ? 11.918 21.096 -28.015 1.00 47.62 85 GLU A N 1
ATOM 690 C CA . GLU A 1 85 ? 13.217 20.644 -28.544 1.00 47.62 85 GLU A CA 1
ATOM 691 C C . GLU A 1 85 ? 14.365 20.654 -27.507 1.00 47.62 85 GLU A C 1
ATOM 693 O O . GLU A 1 85 ? 15.483 20.219 -27.780 1.00 47.62 85 GLU A O 1
ATOM 698 N N . LYS A 1 86 ? 14.114 21.144 -26.285 1.00 51.53 86 LYS A N 1
ATOM 699 C CA . LYS A 1 86 ? 15.153 21.435 -25.288 1.00 51.53 86 LYS A CA 1
ATOM 700 C C . LYS A 1 86 ? 15.278 20.472 -24.111 1.00 51.53 86 LYS A C 1
ATOM 702 O O . LYS A 1 86 ? 16.316 20.535 -23.454 1.00 51.53 86 LYS A O 1
ATOM 707 N N . GLN A 1 87 ? 14.305 19.602 -23.815 1.00 52.12 87 GLN A N 1
ATOM 708 C CA . GLN A 1 87 ? 14.310 18.919 -22.504 1.00 52.12 87 GLN A CA 1
ATOM 709 C C . GLN A 1 87 ? 14.140 17.398 -22.507 1.00 52.12 87 GLN A C 1
ATOM 711 O O . GLN A 1 87 ? 14.606 16.760 -21.568 1.00 52.12 87 GLN A O 1
ATOM 716 N N . ASN A 1 88 ? 13.589 16.791 -23.562 1.00 56.66 88 ASN A N 1
ATOM 717 C CA . ASN A 1 88 ? 13.210 15.372 -23.506 1.00 56.66 88 ASN A CA 1
ATOM 718 C C . ASN A 1 88 ? 14.030 14.423 -24.385 1.00 56.66 88 ASN A C 1
ATOM 720 O O . ASN A 1 88 ? 13.736 13.231 -24.438 1.00 56.66 88 ASN A O 1
ATOM 724 N N . TRP A 1 89 ? 15.085 14.903 -25.049 1.00 58.44 89 TRP A N 1
ATOM 725 C CA . TRP A 1 89 ? 15.868 14.054 -25.953 1.00 58.44 89 TRP A CA 1
ATOM 726 C C . TRP A 1 89 ? 16.499 12.854 -25.231 1.00 58.44 89 TRP A C 1
ATOM 728 O O . TRP A 1 89 ? 16.536 11.762 -25.786 1.00 58.44 89 TRP A O 1
ATOM 738 N N . HIS A 1 90 ? 16.943 13.024 -23.982 1.00 62.12 90 HIS A N 1
ATOM 739 C CA . HIS A 1 90 ? 17.523 11.944 -23.181 1.00 62.12 90 HIS A CA 1
ATOM 740 C C . HIS A 1 90 ? 16.508 10.843 -22.853 1.00 62.12 90 HIS A C 1
ATOM 742 O O . HIS A 1 90 ? 16.840 9.663 -22.942 1.00 62.12 90 HIS A O 1
ATOM 748 N N . VAL A 1 91 ? 15.272 11.229 -22.523 1.00 63.94 91 VAL A N 1
ATOM 749 C CA . VAL A 1 91 ? 14.160 10.307 -22.257 1.00 63.94 91 VAL A CA 1
ATOM 750 C C . VAL A 1 91 ? 13.791 9.585 -23.542 1.00 63.94 91 VAL A C 1
ATOM 752 O O . VAL A 1 91 ? 13.866 8.364 -23.607 1.00 63.94 91 VAL A O 1
ATOM 755 N N . VAL A 1 92 ? 13.493 10.340 -24.599 1.00 62.66 92 VAL A N 1
ATOM 756 C CA . VAL A 1 92 ? 13.092 9.786 -25.894 1.00 62.66 92 VAL A CA 1
ATOM 757 C C . VAL A 1 92 ? 14.150 8.806 -26.404 1.00 62.66 92 VAL A C 1
ATOM 759 O O . VAL A 1 92 ? 13.804 7.701 -26.797 1.00 62.66 92 VAL A O 1
ATOM 762 N N . MET A 1 93 ? 15.442 9.144 -26.331 1.00 67.25 93 MET A N 1
ATOM 763 C CA . MET A 1 93 ? 16.523 8.265 -26.795 1.00 67.25 93 MET A CA 1
ATOM 764 C C . MET A 1 93 ? 16.733 7.013 -25.932 1.00 67.25 93 MET A C 1
ATOM 766 O O . MET A 1 93 ? 17.114 5.986 -26.491 1.00 67.25 93 MET A O 1
ATOM 770 N N . ALA A 1 94 ? 16.483 7.061 -24.618 1.00 69.94 94 ALA A N 1
ATOM 771 C CA . ALA A 1 94 ? 16.613 5.892 -23.738 1.00 69.94 94 ALA A CA 1
ATOM 772 C C . ALA A 1 94 ? 15.547 4.816 -24.020 1.00 69.94 94 ALA A C 1
ATOM 774 O O . ALA A 1 94 ? 15.775 3.630 -23.776 1.00 69.94 94 ALA A O 1
ATOM 775 N N . TRP A 1 95 ? 14.397 5.222 -24.561 1.00 79.88 95 TRP A N 1
ATOM 776 C CA . TRP A 1 95 ? 13.261 4.337 -24.827 1.00 79.88 95 TRP A CA 1
ATOM 777 C C . TRP A 1 95 ? 13.014 4.076 -26.321 1.00 79.88 95 TRP A C 1
ATOM 779 O O . TRP A 1 95 ? 12.074 3.358 -26.657 1.00 79.88 95 TRP A O 1
ATOM 789 N N . LYS A 1 96 ? 13.871 4.573 -27.233 1.00 67.69 96 LYS A N 1
ATOM 790 C CA . LYS A 1 96 ? 13.799 4.219 -28.664 1.00 67.69 96 LYS A CA 1
ATOM 791 C C . LYS A 1 96 ? 14.054 2.722 -28.852 1.00 67.69 96 LYS A C 1
ATOM 793 O O . LYS A 1 96 ? 15.150 2.240 -28.577 1.00 67.69 96 LYS A O 1
ATOM 798 N N . SER A 1 97 ? 13.061 2.010 -29.386 1.00 64.94 97 SER A N 1
ATOM 799 C CA . SER A 1 97 ? 13.107 0.566 -29.665 1.00 64.94 97 SER A CA 1
ATOM 800 C C . SER A 1 97 ? 13.392 -0.281 -28.413 1.00 64.94 97 SER A C 1
ATOM 802 O O . SER A 1 97 ? 14.457 -0.905 -28.319 1.00 64.94 97 SER A O 1
ATOM 804 N N . PRO A 1 98 ? 12.457 -0.338 -27.445 1.00 77.81 98 PRO A N 1
ATOM 805 C CA . PRO A 1 98 ? 12.652 -1.106 -26.222 1.00 77.81 98 PRO A CA 1
ATOM 806 C C . PRO A 1 98 ? 12.915 -2.576 -26.560 1.00 77.81 98 PRO A C 1
ATOM 808 O O . PRO A 1 98 ? 12.237 -3.190 -27.387 1.00 77.81 98 PRO A O 1
ATOM 811 N N . GLY A 1 99 ? 13.941 -3.157 -25.937 1.00 78.00 99 GLY A N 1
ATOM 812 C CA . GLY A 1 99 ? 14.342 -4.528 -26.236 1.00 78.00 99 GLY A CA 1
ATOM 813 C C . GLY A 1 99 ? 13.222 -5.529 -25.932 1.00 78.00 99 GLY A C 1
ATOM 814 O O . GLY A 1 99 ? 12.535 -5.409 -24.920 1.00 78.00 99 GLY A O 1
ATOM 815 N N . LYS A 1 100 ? 13.098 -6.592 -26.743 1.00 85.25 100 LYS A N 1
ATOM 816 C CA . LYS A 1 100 ? 12.101 -7.669 -26.533 1.00 85.25 100 LYS A CA 1
ATOM 817 C C . LYS A 1 100 ? 12.135 -8.265 -25.119 1.00 85.25 100 LYS A C 1
ATOM 819 O O . LYS A 1 100 ? 11.122 -8.720 -24.608 1.00 85.25 100 LYS A O 1
ATOM 824 N N . ARG A 1 101 ? 13.312 -8.282 -24.480 1.00 87.62 101 ARG A N 1
ATOM 825 C CA . ARG A 1 101 ? 13.477 -8.738 -23.090 1.00 87.62 101 ARG A CA 1
ATOM 826 C C . ARG A 1 101 ? 12.719 -7.846 -22.105 1.00 87.62 101 ARG A C 1
ATOM 828 O O . ARG A 1 101 ? 12.076 -8.378 -21.207 1.00 87.62 101 ARG A O 1
ATOM 835 N N . LEU A 1 102 ? 12.806 -6.527 -22.273 1.00 88.50 102 LEU A N 1
ATOM 836 C CA . LEU A 1 102 ? 12.126 -5.551 -21.428 1.00 88.50 102 LEU A CA 1
ATOM 837 C C . LEU A 1 102 ? 10.612 -5.682 -21.602 1.00 88.50 102 LEU A C 1
ATOM 839 O O . LEU A 1 102 ? 9.923 -5.925 -20.621 1.00 88.50 102 LEU A O 1
ATOM 843 N N . THR A 1 103 ? 10.104 -5.619 -22.835 1.00 88.56 103 THR A N 1
ATOM 844 C CA . THR A 1 103 ? 8.656 -5.699 -23.098 1.00 88.56 103 THR A CA 1
ATOM 845 C C . THR A 1 103 ? 8.050 -7.005 -22.584 1.00 88.56 103 THR A C 1
ATOM 847 O O . THR A 1 103 ? 7.101 -6.966 -21.806 1.00 88.56 103 THR A O 1
ATOM 850 N N . ASN A 1 104 ? 8.679 -8.150 -22.878 1.00 91.81 104 ASN A N 1
ATOM 851 C CA . ASN A 1 104 ? 8.234 -9.448 -22.366 1.00 91.81 104 ASN A CA 1
ATOM 852 C C . ASN A 1 104 ? 8.254 -9.509 -20.831 1.00 91.81 104 ASN A C 1
ATOM 854 O O . ASN A 1 104 ? 7.375 -10.124 -20.226 1.00 91.81 104 ASN A O 1
ATOM 858 N N . ARG A 1 105 ? 9.259 -8.909 -20.175 1.00 93.00 105 ARG A N 1
ATOM 859 C CA . ARG A 1 105 ? 9.315 -8.888 -18.707 1.00 93.00 105 ARG A CA 1
ATOM 860 C C . ARG A 1 105 ? 8.215 -8.003 -18.128 1.00 93.00 105 ARG A C 1
ATOM 862 O O . ARG A 1 105 ? 7.590 -8.410 -17.155 1.00 93.00 105 ARG A O 1
ATOM 869 N N . VAL A 1 106 ? 7.951 -6.844 -18.725 1.00 92.00 106 VAL A N 1
ATOM 870 C CA . VAL A 1 106 ? 6.852 -5.958 -18.315 1.00 92.00 106 VAL A CA 1
ATOM 871 C C . VAL A 1 106 ? 5.506 -6.670 -18.451 1.00 92.00 106 VAL A C 1
ATOM 873 O O . VAL A 1 106 ? 4.727 -6.656 -17.500 1.00 92.00 106 VAL A O 1
ATOM 876 N N . ASP A 1 107 ? 5.269 -7.376 -19.561 1.00 93.06 107 ASP A N 1
ATOM 877 C CA . ASP A 1 107 ? 4.058 -8.184 -19.761 1.00 93.06 107 ASP A CA 1
ATOM 878 C C . ASP A 1 107 ? 3.911 -9.269 -18.678 1.00 93.06 107 ASP A C 1
ATOM 880 O O . ASP A 1 107 ? 2.821 -9.478 -18.140 1.00 93.06 107 ASP A O 1
ATOM 884 N N . GLN A 1 108 ? 5.008 -9.945 -18.314 1.00 95.00 108 GLN A N 1
ATOM 885 C CA . GLN A 1 108 ? 5.015 -10.950 -17.244 1.00 95.00 108 GLN A CA 1
ATOM 886 C C . GLN A 1 108 ? 4.693 -10.349 -15.875 1.00 95.00 108 GLN A C 1
ATOM 888 O O . GLN A 1 108 ? 3.881 -10.918 -15.142 1.00 95.00 108 GLN A O 1
ATOM 893 N N . ILE A 1 109 ? 5.316 -9.217 -15.525 1.00 95.06 109 ILE A N 1
ATOM 894 C CA . ILE A 1 109 ? 5.052 -8.528 -14.257 1.00 95.06 109 ILE A CA 1
ATOM 895 C C . ILE A 1 109 ? 3.580 -8.120 -14.203 1.00 95.06 109 ILE A C 1
ATOM 897 O O . ILE A 1 109 ? 2.901 -8.394 -13.216 1.00 95.06 109 ILE A O 1
ATOM 901 N N . GLU A 1 110 ? 3.058 -7.531 -15.278 1.00 94.75 110 GLU A N 1
ATOM 902 C CA . GLU A 1 110 ? 1.658 -7.124 -15.367 1.00 94.75 110 GLU A CA 1
ATOM 903 C C . GLU A 1 110 ? 0.701 -8.316 -15.212 1.00 94.75 110 GLU A C 1
ATOM 905 O O . GLU A 1 110 ? -0.256 -8.247 -14.439 1.00 94.75 110 GLU A O 1
ATOM 910 N N . CYS A 1 111 ? 0.980 -9.445 -15.873 1.00 96.00 111 CYS A N 1
ATOM 911 C CA . CYS A 1 111 ? 0.202 -10.673 -15.702 1.00 96.00 111 CYS A CA 1
ATOM 912 C C . CYS A 1 111 ? 0.234 -11.179 -14.251 1.00 96.00 111 CYS A C 1
ATOM 914 O O . CYS A 1 111 ? -0.807 -11.560 -13.715 1.00 96.00 111 CYS A O 1
ATOM 916 N N . GLY A 1 112 ? 1.396 -11.139 -13.592 1.00 96.00 112 GLY A N 1
ATOM 917 C CA . GLY A 1 112 ? 1.523 -11.476 -12.172 1.00 96.00 112 GLY A CA 1
ATOM 918 C C . GLY A 1 112 ? 0.691 -10.548 -11.282 1.00 96.00 112 GLY A C 1
ATOM 919 O O . GLY A 1 112 ? -0.057 -11.009 -10.416 1.00 96.00 112 GLY A O 1
ATOM 920 N N . LEU A 1 113 ? 0.730 -9.240 -11.548 1.00 96.06 113 LEU A N 1
ATOM 921 C CA . LEU A 1 113 ? -0.064 -8.247 -10.828 1.00 96.06 113 LEU A CA 1
ATOM 922 C C . LEU A 1 113 ? -1.575 -8.460 -10.983 1.00 96.06 113 LEU A C 1
ATOM 924 O O . LEU A 1 113 ? -2.312 -8.213 -10.026 1.00 96.06 113 LEU A O 1
ATOM 928 N N . ARG A 1 114 ? -2.056 -8.956 -12.133 1.00 95.81 114 ARG A N 1
ATOM 929 C CA . ARG A 1 114 ? -3.484 -9.294 -12.348 1.00 95.81 114 ARG A CA 1
ATOM 930 C C . ARG A 1 114 ? -3.978 -10.402 -11.430 1.00 95.81 114 ARG A C 1
ATOM 932 O O . ARG A 1 114 ? -5.170 -10.451 -11.145 1.00 95.81 114 ARG A O 1
ATOM 939 N N . LEU A 1 115 ? -3.079 -11.244 -10.931 1.00 95.44 115 LEU A N 1
ATOM 940 C CA . LEU A 1 115 ? -3.406 -12.303 -9.980 1.00 95.44 115 LEU A CA 1
ATOM 941 C C . LEU A 1 115 ? -3.211 -11.836 -8.533 1.00 95.44 115 LEU A C 1
ATOM 943 O O . LEU A 1 115 ? -4.085 -12.029 -7.689 1.00 95.44 115 LEU A O 1
ATOM 947 N N . MET A 1 116 ? -2.080 -11.189 -8.243 1.00 96.81 116 MET A N 1
ATOM 948 C CA . MET A 1 116 ? -1.684 -10.864 -6.870 1.00 96.81 116 MET A CA 1
ATOM 949 C C . MET A 1 116 ? -2.473 -9.697 -6.271 1.00 96.81 116 MET A C 1
ATOM 951 O O . MET A 1 116 ? -2.893 -9.768 -5.116 1.00 96.81 116 MET A O 1
ATOM 955 N N . VAL A 1 117 ? -2.700 -8.626 -7.036 1.00 95.19 117 VAL A N 1
ATOM 956 C CA . VAL A 1 117 ? -3.359 -7.415 -6.521 1.00 95.19 117 VAL A CA 1
ATOM 957 C C . VAL A 1 117 ? -4.811 -7.688 -6.107 1.00 95.19 117 VAL A C 1
ATOM 959 O O . VAL A 1 117 ? -5.165 -7.332 -4.980 1.00 95.19 117 VAL A O 1
ATOM 962 N N . PRO A 1 1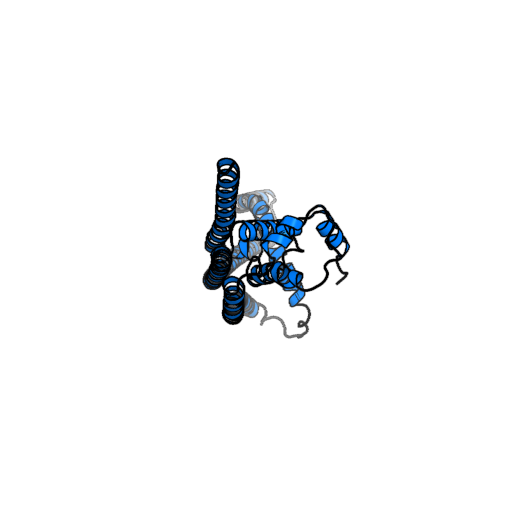18 ? -5.660 -8.359 -6.918 1.00 95.31 118 PRO A N 1
ATOM 963 C CA . PRO A 1 118 ? -7.017 -8.692 -6.489 1.00 95.31 118 PRO A CA 1
ATOM 964 C C . PRO A 1 118 ? -7.055 -9.623 -5.275 1.00 95.31 118 PRO A C 1
ATOM 966 O O . PRO A 1 118 ? -7.916 -9.446 -4.414 1.00 95.31 118 PRO A O 1
ATOM 969 N N . ALA A 1 119 ? -6.116 -10.571 -5.176 1.00 95.62 119 ALA A N 1
ATOM 970 C CA . ALA A 1 119 ? -6.017 -11.480 -4.037 1.00 95.62 119 ALA A CA 1
ATOM 971 C C . ALA A 1 119 ? -5.677 -10.734 -2.735 1.00 95.62 119 ALA A C 1
ATOM 973 O O . ALA A 1 119 ? -6.344 -10.934 -1.720 1.00 95.62 119 ALA A O 1
ATOM 974 N N . LEU A 1 120 ? -4.704 -9.817 -2.769 1.00 95.56 120 LEU A N 1
ATOM 975 C CA . LEU A 1 120 ? -4.373 -8.961 -1.624 1.00 95.56 120 LEU A CA 1
ATOM 976 C C . LEU A 1 120 ? -5.531 -8.029 -1.257 1.00 95.56 120 LEU A C 1
ATOM 978 O O . LEU A 1 120 ? -5.856 -7.876 -0.083 1.00 95.56 120 LEU A O 1
ATOM 982 N N . ALA A 1 121 ? -6.206 -7.452 -2.253 1.00 92.50 121 ALA A N 1
ATOM 983 C CA . ALA A 1 121 ? -7.370 -6.605 -2.018 1.00 92.50 121 ALA A CA 1
ATOM 984 C C . ALA A 1 121 ? -8.547 -7.385 -1.404 1.00 92.50 121 ALA A C 1
ATOM 986 O O . ALA A 1 121 ? -9.266 -6.839 -0.570 1.00 92.50 121 ALA A O 1
ATOM 987 N N . ALA A 1 122 ? -8.755 -8.644 -1.801 1.00 94.12 122 ALA A N 1
ATOM 988 C CA . ALA A 1 122 ? -9.758 -9.517 -1.197 1.00 94.12 122 ALA A CA 1
ATOM 989 C C . ALA A 1 122 ? -9.423 -9.811 0.267 1.00 94.12 122 ALA A C 1
ATOM 991 O O . ALA A 1 122 ? -10.240 -9.512 1.133 1.00 94.12 122 ALA A O 1
ATOM 992 N N . ARG A 1 123 ? -8.190 -10.250 0.551 1.00 94.75 123 ARG A N 1
ATOM 993 C CA . ARG A 1 123 ? -7.718 -10.479 1.926 1.00 94.75 123 ARG A CA 1
ATOM 994 C C . ARG A 1 123 ? -7.858 -9.240 2.810 1.00 94.75 123 ARG A C 1
ATOM 996 O O . ARG A 1 123 ? -8.333 -9.347 3.933 1.00 94.75 123 ARG A O 1
ATOM 1003 N N . ALA A 1 124 ? -7.514 -8.058 2.294 1.00 91.44 124 ALA A N 1
ATOM 1004 C CA . ALA A 1 124 ? -7.691 -6.804 3.024 1.00 91.44 124 ALA A CA 1
ATOM 1005 C C . ALA A 1 124 ? -9.158 -6.547 3.393 1.00 91.44 124 ALA A C 1
ATOM 1007 O O . ALA A 1 124 ? -9.452 -6.175 4.527 1.00 91.44 124 ALA A O 1
ATOM 1008 N N . ARG A 1 125 ? -10.087 -6.750 2.447 1.00 91.44 125 ARG A N 1
ATOM 1009 C CA . ARG A 1 125 ? -11.527 -6.582 2.699 1.00 91.44 125 ARG A CA 1
ATOM 1010 C C . ARG A 1 125 ? -12.044 -7.597 3.710 1.00 91.44 125 ARG A C 1
ATOM 1012 O O . ARG A 1 125 ? -12.817 -7.218 4.585 1.00 91.44 125 ARG A O 1
ATOM 1019 N N . ASP A 1 126 ? -11.602 -8.846 3.616 1.00 92.69 126 ASP A N 1
ATOM 1020 C CA . ASP A 1 126 ? -11.995 -9.901 4.550 1.00 92.69 126 ASP A CA 1
ATOM 1021 C C . ASP A 1 126 ? -11.494 -9.592 5.968 1.00 92.69 126 ASP A C 1
ATOM 1023 O O . ASP A 1 126 ? -12.264 -9.685 6.926 1.00 92.69 126 ASP A O 1
ATOM 1027 N N . ALA A 1 127 ? -10.252 -9.115 6.101 1.00 90.31 127 ALA A N 1
ATOM 1028 C CA . ALA A 1 127 ? -9.680 -8.672 7.372 1.00 90.31 127 ALA A CA 1
ATOM 1029 C C . ALA A 1 127 ? -10.430 -7.460 7.955 1.00 90.31 127 ALA A C 1
ATOM 1031 O O . ALA A 1 127 ? -10.797 -7.454 9.130 1.00 90.31 127 ALA A O 1
ATOM 1032 N N . GLN A 1 128 ? -10.747 -6.455 7.130 1.00 88.81 128 GLN A N 1
ATOM 1033 C CA . GLN A 1 128 ? -11.565 -5.307 7.544 1.00 88.81 128 GLN A CA 1
ATOM 1034 C C . GLN A 1 128 ? -12.974 -5.733 7.981 1.00 88.81 128 GLN A C 1
ATOM 1036 O O . GLN A 1 128 ? -13.487 -5.245 8.989 1.00 88.81 128 GLN A O 1
ATOM 1041 N N . ALA A 1 129 ? -13.608 -6.653 7.253 1.00 88.88 129 ALA A N 1
ATOM 1042 C CA . ALA A 1 129 ? -14.930 -7.164 7.592 1.00 88.88 129 ALA A CA 1
ATOM 1043 C C . ALA A 1 129 ? -14.911 -7.959 8.907 1.00 88.88 129 ALA A C 1
ATOM 1045 O O . ALA A 1 129 ? -15.803 -7.783 9.742 1.00 88.88 129 ALA A O 1
ATOM 1046 N N . ALA A 1 130 ? -13.887 -8.790 9.122 1.00 88.38 130 ALA A N 1
ATOM 1047 C CA . ALA A 1 130 ? -13.679 -9.523 10.368 1.00 88.38 130 ALA A CA 1
ATOM 1048 C C . ALA A 1 130 ? -13.486 -8.570 11.557 1.00 88.38 130 ALA A C 1
ATOM 1050 O O . ALA A 1 130 ? -14.192 -8.707 12.562 1.00 88.38 130 ALA A O 1
ATOM 1051 N N . PHE A 1 131 ? -12.641 -7.544 11.393 1.00 87.56 131 PHE A N 1
ATOM 1052 C CA . PHE A 1 131 ? -12.446 -6.474 12.369 1.00 87.56 131 PHE A CA 1
ATOM 1053 C C . PHE A 1 131 ? -13.772 -5.811 12.753 1.00 87.56 131 PHE A C 1
ATOM 1055 O O . PHE A 1 131 ? -14.151 -5.802 13.925 1.00 87.56 131 PHE A O 1
ATOM 1062 N N . VAL A 1 132 ? -14.523 -5.305 11.767 1.00 88.38 132 VAL A N 1
ATOM 1063 C CA . VAL A 1 132 ? -15.794 -4.608 12.014 1.00 88.38 132 VAL A CA 1
ATOM 1064 C C . VAL A 1 132 ? -16.793 -5.532 12.702 1.00 88.38 132 VAL A C 1
ATOM 1066 O O . VAL A 1 132 ? -17.438 -5.124 13.666 1.00 88.38 132 VAL A O 1
ATOM 1069 N N . LYS A 1 133 ? -16.899 -6.788 12.258 1.00 89.12 133 LYS A N 1
ATOM 1070 C CA . LYS A 1 133 ? -17.804 -7.777 12.849 1.00 89.12 133 LYS A CA 1
ATOM 1071 C C . LYS A 1 133 ? -17.475 -8.041 14.320 1.00 89.12 133 LYS A C 1
ATOM 1073 O O . LYS A 1 133 ? -18.390 -8.051 15.143 1.00 89.12 133 LYS A O 1
ATOM 1078 N N . LYS A 1 134 ? -16.200 -8.254 14.663 1.00 86.19 134 LYS A N 1
ATOM 1079 C CA . LYS A 1 134 ? -15.788 -8.537 16.048 1.00 86.19 134 LYS A CA 1
ATOM 1080 C C . LYS A 1 134 ? -15.914 -7.310 16.944 1.00 86.19 134 LYS A C 1
ATOM 1082 O O . LYS A 1 134 ? -16.498 -7.416 18.019 1.00 86.19 134 LYS A O 1
ATOM 1087 N N . VAL A 1 135 ? -15.467 -6.141 16.482 1.00 84.12 135 VAL A N 1
ATOM 1088 C CA . VAL A 1 135 ? -15.609 -4.881 17.228 1.00 84.12 135 VAL A CA 1
ATOM 1089 C C . VAL A 1 135 ? -17.083 -4.551 17.470 1.00 84.12 135 VAL A C 1
ATOM 1091 O O . VAL A 1 135 ? -17.447 -4.204 18.591 1.00 84.12 135 VAL A O 1
ATOM 1094 N N . ALA A 1 136 ? -17.952 -4.715 16.468 1.00 83.44 136 ALA A N 1
ATOM 1095 C CA . ALA A 1 136 ? -19.390 -4.503 16.628 1.00 83.44 136 ALA A CA 1
ATOM 1096 C C . ALA A 1 136 ? -20.022 -5.499 17.615 1.00 83.44 136 ALA A C 1
ATOM 1098 O O . ALA A 1 136 ? -20.863 -5.105 18.422 1.00 83.44 136 ALA A O 1
ATOM 1099 N N . ALA A 1 137 ? -19.605 -6.770 17.594 1.00 84.00 137 ALA A N 1
ATOM 1100 C CA . ALA A 1 137 ? -20.086 -7.777 18.537 1.00 84.00 137 ALA A CA 1
ATOM 1101 C C . ALA A 1 137 ? -19.674 -7.461 19.986 1.00 84.00 137 ALA A C 1
ATOM 1103 O O . ALA A 1 137 ? -20.512 -7.531 20.886 1.00 84.00 137 ALA A O 1
ATOM 1104 N N . GLU A 1 138 ? -18.418 -7.071 20.220 1.00 82.19 138 GLU A N 1
ATOM 1105 C CA . GLU A 1 138 ? -17.946 -6.673 21.553 1.00 82.19 138 GLU A CA 1
ATOM 1106 C C . GLU A 1 138 ? -18.604 -5.380 22.035 1.00 82.19 138 GLU A C 1
ATOM 1108 O O . GLU A 1 138 ? -19.027 -5.283 23.191 1.00 82.19 138 GLU A O 1
ATOM 1113 N N . TRP A 1 139 ? -18.787 -4.414 21.133 1.00 78.88 139 TRP A N 1
ATOM 1114 C CA . TRP A 1 139 ? -19.533 -3.199 21.435 1.00 78.88 139 TRP A CA 1
ATOM 1115 C C . TRP A 1 139 ? -20.971 -3.520 21.865 1.00 78.88 139 TRP A C 1
ATOM 1117 O O . TRP A 1 139 ? -21.405 -3.098 22.939 1.00 78.88 139 TRP A O 1
ATOM 1127 N N . GLY A 1 140 ? -21.672 -4.352 21.088 1.00 78.50 140 GLY A N 1
ATOM 1128 C CA . GLY A 1 140 ? -23.027 -4.813 21.388 1.00 78.50 140 GLY A CA 1
ATOM 1129 C C . GLY A 1 140 ? -23.122 -5.611 22.691 1.00 78.50 140 GLY A C 1
ATOM 1130 O O . GLY A 1 140 ? -24.056 -5.407 23.463 1.00 78.50 140 GLY A O 1
ATOM 1131 N N . ARG A 1 141 ? -22.138 -6.463 23.016 1.00 76.12 141 ARG A N 1
ATOM 1132 C CA . ARG A 1 141 ? -22.072 -7.168 24.313 1.00 76.12 141 ARG A CA 1
ATOM 1133 C C . ARG A 1 141 ? -21.917 -6.214 25.492 1.00 76.12 141 ARG A C 1
ATOM 1135 O O . ARG A 1 141 ? -22.435 -6.472 26.583 1.00 76.12 141 ARG A O 1
ATOM 1142 N N . CYS A 1 142 ? -21.174 -5.129 25.325 1.00 67.19 142 CYS A N 1
ATOM 1143 C CA . CYS A 1 142 ? -20.996 -4.155 26.394 1.00 67.19 142 CYS A CA 1
ATOM 1144 C C . CYS A 1 142 ? -22.205 -3.219 26.547 1.00 67.19 142 CYS A C 1
ATOM 1146 O O . CYS A 1 142 ? -22.558 -2.862 27.676 1.00 67.19 142 CYS A O 1
ATOM 1148 N N . GLU A 1 143 ? -22.890 -2.903 25.449 1.00 66.69 143 GLU A N 1
ATOM 1149 C CA . GLU A 1 143 ? -24.117 -2.105 25.437 1.00 66.69 143 GLU A CA 1
ATOM 1150 C C . GLU A 1 143 ? -25.337 -2.906 25.926 1.00 66.69 143 GLU A C 1
ATOM 1152 O O . GLU A 1 143 ? -26.087 -2.430 26.779 1.00 66.69 143 GLU A O 1
ATOM 1157 N N . GLY A 1 144 ? -25.468 -4.175 25.527 1.00 56.59 144 GLY A N 1
ATOM 1158 C CA . GLY A 1 144 ? -26.515 -5.096 25.982 1.00 56.59 144 GLY A CA 1
ATOM 1159 C C . GLY A 1 144 ? -26.454 -5.388 27.482 1.00 56.59 144 GLY A C 1
ATOM 1160 O O . GLY A 1 144 ? -27.484 -5.399 28.156 1.00 56.59 144 GLY A O 1
ATOM 1161 N N . ARG A 1 145 ? -25.250 -5.468 28.070 1.00 52.47 145 ARG A N 1
ATOM 1162 C CA . ARG A 1 145 ? -25.118 -5.519 29.536 1.00 52.47 145 ARG A CA 1
ATOM 1163 C C . ARG A 1 145 ? -25.648 -4.238 30.195 1.00 52.47 145 ARG A C 1
ATOM 1165 O O . ARG A 1 145 ? -25.984 -4.261 31.378 1.00 52.47 145 ARG A O 1
ATOM 1172 N N . ASN A 1 146 ? -25.634 -3.095 29.509 1.00 48.03 146 ASN A N 1
ATOM 1173 C CA . ASN A 1 146 ? -26.139 -1.818 30.024 1.00 48.03 146 ASN A CA 1
ATOM 1174 C C . ASN A 1 146 ? -27.675 -1.781 29.951 1.00 48.03 146 ASN A C 1
ATOM 1176 O O . ASN A 1 146 ? -28.323 -1.288 30.871 1.00 48.03 146 ASN A O 1
ATOM 1180 N N . VAL A 1 147 ? -28.253 -2.401 28.918 1.00 45.91 147 VAL A N 1
ATOM 1181 C CA . VAL A 1 147 ? -29.701 -2.599 28.789 1.00 45.91 147 VAL A CA 1
ATOM 1182 C C . VAL A 1 147 ? -30.218 -3.601 29.811 1.00 45.91 147 VAL A C 1
ATOM 1184 O O . VAL A 1 147 ? -31.229 -3.312 30.413 1.00 45.91 147 VAL A O 1
ATOM 1187 N N . GLU A 1 148 ? -29.537 -4.705 30.121 1.00 41.72 148 GLU A N 1
ATOM 1188 C CA . GLU A 1 148 ? -30.026 -5.671 31.126 1.00 41.72 148 GLU A CA 1
ATOM 1189 C C . GLU A 1 148 ? -29.966 -5.120 32.565 1.00 41.72 148 GLU A C 1
ATOM 1191 O O . GLU A 1 148 ? -30.852 -5.371 33.380 1.00 41.72 148 GLU A O 1
ATOM 1196 N N . THR A 1 149 ? -28.985 -4.249 32.848 1.00 42.75 149 THR A N 1
ATOM 1197 C CA . THR A 1 149 ? -28.924 -3.504 34.122 1.00 42.75 149 THR A CA 1
ATOM 1198 C C . THR A 1 149 ? -30.007 -2.417 34.190 1.00 42.75 149 THR A C 1
ATOM 1200 O O . THR A 1 149 ? -30.539 -2.137 35.262 1.00 42.75 149 THR A O 1
ATOM 1203 N N . LYS A 1 150 ? -30.371 -1.818 33.046 1.00 41.91 150 LYS A N 1
ATOM 1204 C CA . LYS A 1 150 ? -31.486 -0.867 32.946 1.00 41.91 150 LYS A CA 1
ATOM 1205 C C . LYS A 1 150 ? -32.841 -1.563 32.844 1.00 41.91 150 LYS A C 1
ATOM 1207 O O . LYS A 1 150 ? -33.806 -0.997 33.317 1.00 41.91 150 LYS A O 1
ATOM 1212 N N . ARG A 1 151 ? -32.940 -2.792 32.341 1.00 35.12 151 ARG A N 1
ATOM 1213 C CA . ARG A 1 151 ? -34.181 -3.566 32.210 1.00 35.12 151 ARG A CA 1
ATOM 1214 C C . ARG A 1 151 ? -34.686 -4.002 33.581 1.00 35.12 151 ARG A C 1
ATOM 1216 O O . ARG A 1 151 ? -35.866 -3.847 33.841 1.00 35.12 151 ARG A O 1
ATOM 1223 N N . GLY A 1 152 ? -33.791 -4.322 34.519 1.00 35.91 152 GLY A N 1
ATOM 1224 C CA . GLY A 1 152 ? -34.152 -4.490 35.936 1.00 35.91 152 GLY A CA 1
ATOM 1225 C C . GLY A 1 152 ? -34.660 -3.218 36.644 1.00 35.91 152 GLY A C 1
ATOM 1226 O O . GLY A 1 152 ? -35.234 -3.319 37.723 1.00 35.91 152 GLY A O 1
ATOM 1227 N N . VAL A 1 153 ? -34.473 -2.027 36.058 1.00 40.78 153 VAL A N 1
ATOM 1228 C CA . VAL A 1 153 ? -34.913 -0.726 36.614 1.00 40.78 153 VAL A CA 1
ATOM 1229 C C . VAL A 1 153 ? -36.030 -0.078 35.770 1.00 40.78 153 VAL A C 1
ATOM 1231 O O . VAL A 1 153 ? -36.805 0.727 36.280 1.00 40.78 153 VAL A O 1
ATOM 1234 N N . VAL A 1 154 ? -36.159 -0.455 34.495 1.00 36.47 154 VAL A N 1
ATOM 1235 C CA . VAL A 1 154 ? -37.076 0.117 33.493 1.00 36.47 154 VAL A CA 1
ATOM 1236 C C . VAL A 1 154 ? -38.202 -0.856 33.112 1.00 36.47 154 VAL A C 1
ATOM 1238 O O . VAL A 1 154 ? -39.248 -0.392 32.679 1.00 36.47 154 VAL A O 1
ATOM 1241 N N . GLU A 1 155 ? -38.126 -2.165 33.408 1.00 34.16 155 GLU A N 1
ATOM 1242 C CA . GLU A 1 155 ? -39.328 -3.036 33.401 1.00 34.16 155 GLU A CA 1
ATOM 1243 C C . GLU A 1 155 ? -40.357 -2.628 34.477 1.00 34.16 155 GLU A C 1
ATOM 1245 O O . GLU A 1 155 ? -41.496 -3.085 34.451 1.00 34.16 155 GLU A O 1
ATOM 1250 N N . ALA A 1 156 ? -40.010 -1.686 35.362 1.00 35.50 156 ALA A N 1
ATOM 1251 C CA . ALA A 1 156 ? -40.954 -0.982 36.228 1.00 35.50 156 ALA A CA 1
ATOM 1252 C C . ALA A 1 156 ? -41.629 0.244 35.567 1.00 35.50 156 ALA A C 1
ATOM 1254 O O . ALA A 1 156 ? -42.490 0.867 36.189 1.00 35.50 156 ALA A O 1
ATOM 1255 N N . ARG A 1 157 ? -41.265 0.640 34.336 1.00 32.12 157 ARG A N 1
ATOM 1256 C CA . ARG A 1 157 ? -41.814 1.844 33.693 1.00 32.12 157 ARG A CA 1
ATOM 1257 C C . ARG A 1 157 ? -41.756 1.795 32.157 1.00 32.12 157 ARG A C 1
ATOM 1259 O O . ARG A 1 157 ? -40.869 2.389 31.562 1.00 32.12 157 ARG A O 1
ATOM 1266 N N . ALA A 1 158 ? -42.801 1.180 31.589 1.00 28.89 158 ALA A N 1
ATOM 1267 C CA . ALA A 1 158 ? -43.398 1.439 30.264 1.00 28.89 158 ALA A CA 1
ATOM 1268 C C . ALA A 1 158 ? -42.529 1.058 29.034 1.00 28.89 158 ALA A C 1
ATOM 1270 O O . ALA A 1 158 ? -41.426 1.555 28.861 1.00 28.89 158 ALA A O 1
ATOM 1271 N N . ARG A 1 159 ? -42.908 0.087 28.182 1.00 38.28 159 ARG A N 1
ATOM 1272 C CA . ARG A 1 159 ? -44.016 0.142 27.197 1.00 38.28 159 ARG A CA 1
ATOM 1273 C C . ARG A 1 159 ? -44.176 1.538 26.605 1.00 38.28 159 ARG A C 1
ATOM 1275 O O . ARG A 1 159 ? -44.872 2.341 27.206 1.00 38.28 159 ARG A O 1
ATOM 1282 N N . ASP A 1 160 ? -43.498 1.809 25.492 1.00 32.62 160 ASP A N 1
ATOM 1283 C CA . ASP A 1 160 ? -44.121 2.336 24.269 1.00 32.62 160 ASP A CA 1
ATOM 1284 C C . ASP A 1 160 ? -43.094 2.953 23.301 1.00 32.62 160 ASP A C 1
ATOM 1286 O O . ASP A 1 160 ? -42.250 3.761 23.682 1.00 32.62 160 ASP A O 1
ATOM 1290 N N . PHE A 1 161 ? -43.293 2.590 22.033 1.00 31.17 161 PHE A N 1
ATOM 1291 C CA . PHE A 1 161 ? -42.889 3.239 20.785 1.00 31.17 161 PHE A CA 1
ATOM 1292 C C . PHE A 1 161 ? -41.501 2.990 20.173 1.00 31.17 161 PHE A C 1
ATOM 1294 O O . PHE A 1 161 ? -40.446 3.298 20.721 1.00 31.17 161 PHE A O 1
ATOM 1301 N N . ASP A 1 162 ? -41.599 2.450 18.958 1.00 33.19 162 ASP A N 1
ATOM 1302 C CA . ASP A 1 162 ? -40.574 1.951 18.057 1.00 33.19 162 ASP A CA 1
ATOM 1303 C C . ASP A 1 162 ? -40.200 2.965 16.957 1.00 33.19 162 ASP A C 1
ATOM 1305 O O . ASP A 1 162 ? -40.964 3.872 16.629 1.00 33.19 162 ASP A O 1
ATOM 1309 N N . GLU A 1 163 ? -39.031 2.685 16.367 1.00 35.72 163 GLU A N 1
ATOM 1310 C CA . GLU A 1 163 ? -38.619 2.891 14.965 1.00 35.72 163 GLU A CA 1
ATOM 1311 C C . GLU A 1 163 ? -38.461 4.310 14.375 1.00 35.72 163 GLU A C 1
ATOM 1313 O O . GLU A 1 163 ? -39.421 4.997 14.048 1.00 35.72 163 GLU A O 1
ATOM 1318 N N . HIS A 1 164 ? -37.204 4.671 14.055 1.00 31.30 164 HIS A N 1
ATOM 1319 C CA . HIS A 1 164 ? -36.725 4.821 12.662 1.00 31.30 164 HIS A CA 1
ATOM 1320 C C . HIS A 1 164 ? -35.227 5.210 12.616 1.00 31.30 164 HIS A C 1
ATOM 1322 O O . HIS A 1 164 ? -34.886 6.371 12.825 1.00 31.30 164 HIS A O 1
ATOM 1328 N N . GLU A 1 165 ? -34.304 4.291 12.277 1.00 36.25 165 GLU A N 1
ATOM 1329 C CA . GLU A 1 165 ? -32.909 4.683 11.974 1.00 36.25 165 GLU A CA 1
ATOM 1330 C C . GLU A 1 165 ? -32.143 3.678 11.084 1.00 36.25 165 GLU A C 1
ATOM 1332 O O . GLU A 1 165 ? -31.448 2.769 11.558 1.00 36.25 165 GLU A O 1
ATOM 1337 N N . ALA A 1 166 ? -32.217 3.875 9.761 1.00 35.72 166 ALA A N 1
ATOM 1338 C CA . ALA A 1 166 ? -31.441 3.087 8.792 1.00 35.72 166 ALA A CA 1
ATOM 1339 C C . ALA A 1 166 ? -30.585 3.905 7.802 1.00 35.72 166 ALA A C 1
ATOM 1341 O O . ALA A 1 166 ? -29.656 3.343 7.235 1.00 35.72 166 ALA A O 1
ATOM 1342 N N . ALA A 1 167 ? -30.787 5.219 7.636 1.00 33.16 167 ALA A N 1
ATOM 1343 C CA . ALA A 1 167 ? -30.077 5.991 6.600 1.00 33.16 167 ALA A CA 1
ATOM 1344 C C . ALA A 1 167 ? -28.923 6.896 7.101 1.00 33.16 167 ALA A C 1
ATOM 1346 O O . ALA A 1 167 ? -28.169 7.424 6.294 1.00 33.16 167 ALA A O 1
ATOM 1347 N N . SER A 1 168 ? -28.715 7.042 8.416 1.00 37.97 168 SER A N 1
ATOM 1348 C CA . SER A 1 168 ? -27.710 7.969 8.994 1.00 37.97 168 SER A CA 1
ATOM 1349 C C . SER A 1 168 ? -26.320 7.339 9.242 1.00 37.97 168 SER A C 1
ATOM 1351 O O . SER A 1 168 ? -25.352 8.003 9.619 1.00 37.97 168 SER A O 1
ATOM 1353 N N . LYS A 1 169 ? -26.183 6.022 9.034 1.00 42.72 169 LYS A N 1
ATOM 1354 C CA . LYS A 1 169 ? -25.090 5.225 9.627 1.00 42.72 169 LYS A CA 1
ATOM 1355 C C . LYS A 1 169 ? -23.739 5.330 8.911 1.00 42.72 169 LYS A C 1
ATOM 1357 O O . LYS A 1 169 ? -22.712 5.105 9.545 1.00 42.72 169 LYS A O 1
ATOM 1362 N N . GLN A 1 170 ? -23.703 5.738 7.642 1.00 39.75 170 GLN A N 1
ATOM 1363 C CA . GLN A 1 170 ? -22.457 5.738 6.862 1.00 39.75 170 GLN A CA 1
ATOM 1364 C C . GLN A 1 170 ? -21.671 7.058 6.983 1.00 39.75 170 GLN A C 1
ATOM 1366 O O . GLN A 1 170 ? -20.450 7.042 7.132 1.00 39.75 170 GLN A O 1
ATOM 1371 N N . HIS A 1 171 ? -22.361 8.204 7.047 1.00 36.12 171 HIS A N 1
ATOM 1372 C CA . HIS A 1 171 ? -21.718 9.506 7.276 1.00 36.12 171 HIS A CA 1
ATOM 1373 C C . HIS A 1 171 ? -21.356 9.725 8.763 1.00 36.12 171 HIS A C 1
ATOM 1375 O O . HIS A 1 171 ? -20.366 10.396 9.086 1.00 36.12 171 HIS A O 1
ATOM 1381 N N . ALA A 1 172 ? -22.104 9.094 9.677 1.00 40.69 172 ALA A N 1
ATOM 1382 C CA . ALA A 1 172 ? -21.816 9.097 11.109 1.00 40.69 172 ALA A CA 1
ATOM 1383 C C . ALA A 1 172 ? -20.540 8.310 11.460 1.00 40.69 172 ALA A C 1
ATOM 1385 O O . ALA A 1 172 ? -19.782 8.754 12.320 1.00 40.69 172 ALA A O 1
ATOM 1386 N N . GLN A 1 173 ? -20.242 7.204 10.766 1.00 42.94 173 GLN A N 1
ATOM 1387 C CA . GLN A 1 173 ? -19.070 6.360 11.045 1.00 42.94 173 GLN A CA 1
ATOM 1388 C C . GLN A 1 173 ? -17.733 7.095 10.857 1.00 42.94 173 GLN A C 1
ATOM 1390 O O . GLN A 1 173 ? -16.867 7.020 11.729 1.00 42.94 173 GL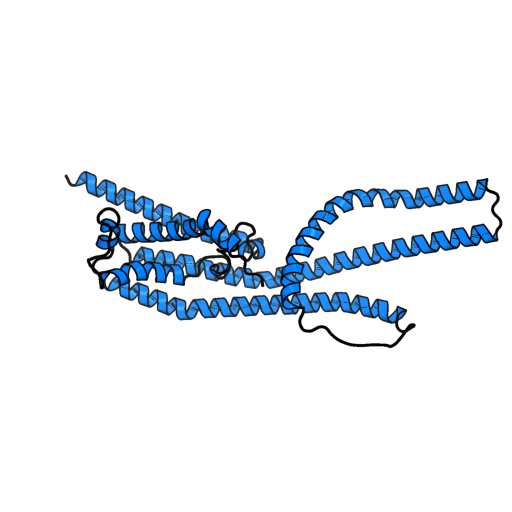N A O 1
ATOM 1395 N N . SER A 1 174 ? -17.580 7.875 9.782 1.00 42.34 174 SER A N 1
ATOM 1396 C CA . SER A 1 174 ? -16.355 8.657 9.534 1.00 42.34 174 SER A CA 1
ATOM 1397 C C . SER A 1 174 ? -16.204 9.832 10.515 1.00 42.34 174 SER A C 1
ATOM 1399 O O . SER A 1 174 ? -15.128 10.068 11.073 1.00 42.34 174 SER A O 1
ATOM 1401 N N . SER A 1 175 ? -17.309 10.525 10.828 1.00 42.53 175 SER A N 1
ATOM 1402 C CA . SER A 1 175 ? -17.312 11.596 11.835 1.00 42.53 175 SER A CA 1
ATOM 1403 C C . SER A 1 175 ? -17.044 11.077 13.253 1.00 42.53 175 SER A C 1
ATOM 1405 O O . SER A 1 175 ? -16.547 11.846 14.080 1.00 42.53 175 SER A O 1
ATOM 1407 N N . PHE A 1 176 ? -17.411 9.832 13.562 1.00 40.81 176 PHE A N 1
ATOM 1408 C CA . PHE A 1 176 ? -17.337 9.259 14.904 1.00 40.81 176 PHE A CA 1
ATOM 1409 C C . PHE A 1 176 ? -15.902 8.901 15.290 1.00 40.81 176 PHE A C 1
ATOM 1411 O O . PHE A 1 176 ? -15.434 9.340 16.339 1.00 40.81 176 PHE A O 1
ATOM 1418 N N . VAL A 1 177 ? -15.155 8.229 14.408 1.00 47.44 177 VAL A N 1
ATOM 1419 C CA . VAL A 1 177 ? -13.754 7.847 14.668 1.00 47.44 177 VAL A CA 1
ATOM 1420 C C . VAL A 1 177 ? -12.881 9.086 14.926 1.00 47.44 177 VAL A C 1
ATOM 1422 O O . VAL A 1 177 ? -12.148 9.145 15.914 1.00 47.44 177 VAL A O 1
ATOM 1425 N N . GLY A 1 178 ? -13.047 10.146 14.125 1.00 42.44 178 GLY A N 1
ATOM 1426 C CA . GLY A 1 178 ? -12.322 11.408 14.317 1.00 42.44 178 GLY A CA 1
ATOM 1427 C C . GLY A 1 178 ? -12.773 12.233 15.535 1.00 42.44 178 GLY A C 1
ATOM 1428 O O . GLY A 1 178 ? -11.997 13.032 16.063 1.00 42.44 178 GLY A O 1
ATOM 1429 N N . LYS A 1 179 ? -14.022 12.092 16.003 1.00 45.12 179 LYS A N 1
ATOM 1430 C CA . LYS A 1 179 ? -14.506 12.754 17.233 1.00 45.12 179 LYS A CA 1
ATOM 1431 C C . LYS A 1 179 ? -14.023 12.025 18.488 1.00 45.12 179 LYS A C 1
ATOM 1433 O O . LYS A 1 179 ? -13.547 12.685 19.407 1.00 45.12 179 LYS A O 1
ATOM 1438 N N . VAL A 1 180 ? -14.026 10.692 18.482 1.00 44.53 180 VAL A N 1
ATOM 1439 C CA . VAL A 1 180 ? -13.543 9.856 19.595 1.00 44.53 180 VAL A CA 1
ATOM 1440 C C . VAL A 1 180 ? -12.055 10.098 19.877 1.00 44.53 180 VAL A C 1
ATOM 1442 O O . VAL A 1 180 ? -11.673 10.253 21.036 1.00 44.53 180 VAL A O 1
ATOM 1445 N N . ALA A 1 181 ? -11.224 10.239 18.840 1.00 47.75 181 ALA A N 1
ATOM 1446 C CA . ALA A 1 181 ? -9.796 10.531 19.003 1.00 47.75 181 ALA A CA 1
ATOM 1447 C C . ALA A 1 181 ? -9.517 11.927 19.608 1.00 47.75 181 ALA A C 1
ATOM 1449 O O . ALA A 1 181 ? -8.592 12.089 20.406 1.00 47.75 181 ALA A O 1
ATOM 1450 N N . ARG A 1 182 ? -10.333 12.940 19.274 1.00 47.97 182 ARG A N 1
ATOM 1451 C CA . ARG A 1 182 ? -10.193 14.318 19.791 1.00 47.97 182 ARG A CA 1
ATOM 1452 C C . ARG A 1 182 ? -10.762 14.484 21.201 1.00 47.97 182 ARG A C 1
ATOM 1454 O O . ARG A 1 182 ? -10.198 15.215 22.012 1.00 47.97 182 ARG A O 1
ATOM 1461 N N . GLU A 1 183 ? -11.843 13.777 21.519 1.00 43.94 183 GLU A N 1
ATOM 1462 C CA . GLU A 1 183 ? -12.456 13.801 22.849 1.00 43.94 183 GLU A CA 1
ATOM 1463 C C . GLU A 1 183 ? -11.633 13.019 23.888 1.00 43.94 183 GLU A C 1
ATOM 1465 O O . GLU A 1 183 ? -11.627 13.378 25.065 1.00 43.94 183 GLU A O 1
ATOM 1470 N N . ALA A 1 184 ? -10.872 12.009 23.448 1.00 44.03 184 ALA A N 1
ATOM 1471 C CA . ALA A 1 184 ? -9.912 11.297 24.289 1.00 44.03 184 ALA A CA 1
ATOM 1472 C C . ALA A 1 184 ? -8.761 12.202 24.773 1.00 44.03 184 ALA A C 1
ATOM 1474 O O . ALA A 1 184 ? -8.416 12.134 25.949 1.00 44.03 184 ALA A O 1
ATOM 1475 N N . ARG A 1 185 ? -8.233 13.101 23.922 1.00 50.62 185 ARG A N 1
ATOM 1476 C CA . ARG A 1 185 ? -7.170 14.053 24.316 1.00 50.62 185 ARG A CA 1
ATOM 1477 C C . ARG A 1 185 ? -7.677 15.151 25.256 1.00 50.62 185 ARG A C 1
ATOM 1479 O O . ARG A 1 185 ? -7.040 15.443 26.258 1.00 50.62 185 ARG A O 1
ATOM 1486 N N . ARG A 1 186 ? -8.869 15.707 25.001 1.00 45.88 186 ARG A N 1
ATOM 1487 C CA . ARG A 1 186 ? -9.454 16.779 25.836 1.00 45.88 186 ARG A CA 1
ATOM 1488 C C . ARG A 1 186 ? -9.839 16.312 27.250 1.00 45.88 186 ARG A C 1
ATOM 1490 O O . ARG A 1 186 ? -9.950 17.126 28.160 1.00 45.88 186 ARG A O 1
ATOM 1497 N N . LYS A 1 187 ? -10.070 15.009 27.455 1.00 46.09 187 LYS A N 1
ATOM 1498 C CA . LYS A 1 187 ? -10.451 14.448 28.766 1.00 46.09 187 LYS A CA 1
ATOM 1499 C C . LYS A 1 187 ? -9.266 13.978 29.614 1.00 46.09 187 LYS A C 1
ATOM 1501 O O . LYS A 1 187 ? -9.457 13.775 30.811 1.00 46.09 187 LYS A O 1
ATOM 1506 N N . GLU A 1 188 ? -8.061 13.872 29.051 1.00 45.78 188 GLU A N 1
ATOM 1507 C CA . GLU A 1 188 ? -6.835 13.742 29.852 1.00 45.78 188 GLU A CA 1
ATOM 1508 C C . GLU A 1 188 ? -6.495 15.043 30.589 1.00 45.78 188 GLU A C 1
ATOM 1510 O O . GLU A 1 188 ? -6.152 14.985 31.766 1.00 45.78 188 GLU A O 1
ATOM 1515 N N . GLU A 1 189 ? -6.734 16.211 29.980 1.00 42.41 189 GLU A N 1
ATOM 1516 C CA . GLU A 1 189 ? -6.594 17.511 30.664 1.00 42.41 189 GLU A CA 1
ATOM 1517 C C . GLU A 1 189 ? -7.584 17.669 31.835 1.00 42.41 189 GLU A C 1
ATOM 1519 O O . GLU A 1 189 ? -7.255 18.259 32.860 1.00 42.41 189 GLU A O 1
ATOM 1524 N N . ILE A 1 190 ? -8.782 17.076 31.739 1.00 43.31 190 ILE A N 1
ATOM 1525 C CA . ILE A 1 190 ? -9.807 17.129 32.800 1.00 43.31 190 ILE A CA 1
ATOM 1526 C C . ILE A 1 190 ? -9.532 16.106 33.920 1.00 43.31 190 ILE A C 1
ATOM 1528 O O . ILE A 1 190 ? -9.913 16.333 35.071 1.00 43.31 190 ILE A O 1
ATOM 1532 N N . LYS A 1 191 ? -8.824 15.001 33.636 1.00 43.12 191 LYS A N 1
ATOM 1533 C CA . LYS A 1 191 ? -8.421 14.019 34.663 1.00 43.12 191 LYS A CA 1
ATOM 1534 C C . LYS A 1 191 ? -7.460 14.610 35.703 1.00 43.12 191 LYS A C 1
ATOM 1536 O O . LYS A 1 191 ? -7.469 14.131 36.834 1.00 43.12 191 LYS A O 1
ATOM 1541 N N . GLY A 1 192 ? -6.729 15.680 35.375 1.00 36.12 192 GLY A N 1
ATOM 1542 C CA . GLY A 1 192 ? -5.933 16.443 36.346 1.00 36.12 192 GLY A CA 1
ATOM 1543 C C . GLY A 1 192 ? -6.768 17.161 37.416 1.00 36.12 192 GLY A C 1
ATOM 1544 O O . GLY A 1 192 ? -6.287 17.364 38.523 1.00 36.12 192 GLY A O 1
ATOM 1545 N N . VAL A 1 193 ? -8.038 17.475 37.132 1.00 41.16 193 VAL A N 1
ATOM 1546 C CA . VAL A 1 193 ? -8.927 18.234 38.035 1.00 41.16 193 VAL A CA 1
ATOM 1547 C C . VAL A 1 193 ? -9.742 17.316 38.964 1.00 41.16 193 VAL A C 1
ATOM 1549 O O . VAL A 1 193 ? -10.177 17.728 40.033 1.00 41.16 193 VAL A O 1
ATOM 1552 N N . MET A 1 194 ? -9.946 16.041 38.606 1.00 33.72 194 MET A N 1
ATOM 1553 C CA . MET A 1 194 ? -10.808 15.124 39.378 1.00 33.72 194 MET A CA 1
ATOM 1554 C C . MET A 1 194 ? -10.109 14.394 40.535 1.00 33.72 194 MET A C 1
ATOM 1556 O O . MET A 1 194 ? -10.795 13.820 41.382 1.00 33.72 194 MET A O 1
ATOM 1560 N N . VAL A 1 195 ? -8.775 14.424 40.613 1.00 40.75 195 VAL A N 1
ATOM 1561 C CA . VAL A 1 195 ? -8.031 13.789 41.719 1.00 40.75 195 VAL A CA 1
ATOM 1562 C C . VAL A 1 195 ? -8.177 14.58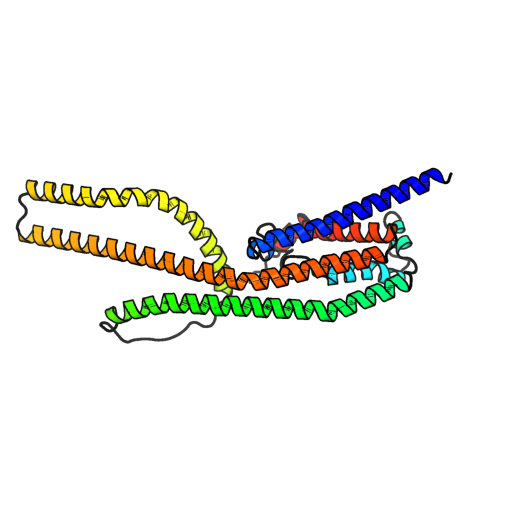1 43.033 1.00 40.75 195 VAL A C 1
ATOM 1564 O O . VAL A 1 195 ? -8.104 13.990 44.107 1.00 40.75 195 VAL A O 1
ATOM 1567 N N . GLU A 1 196 ? -8.528 15.872 42.979 1.00 38.47 196 GLU A N 1
ATOM 1568 C CA . GLU A 1 196 ? -8.810 16.689 44.174 1.00 38.47 196 GLU A CA 1
ATOM 1569 C C . GLU A 1 196 ? -10.191 16.414 44.811 1.00 38.47 196 GLU A C 1
ATOM 1571 O O . GLU A 1 196 ? -10.418 16.734 45.978 1.00 38.47 196 GLU A O 1
ATOM 1576 N N . GLY A 1 197 ? -11.119 15.760 44.100 1.00 39.44 197 GLY A N 1
ATOM 1577 C CA . GLY A 1 197 ? -12.495 15.550 44.576 1.00 39.44 197 GLY A CA 1
ATOM 1578 C C . GLY A 1 197 ? -12.667 14.439 45.621 1.00 39.44 197 GLY A C 1
ATOM 1579 O O . GLY A 1 197 ? -13.602 14.483 46.419 1.00 39.44 197 GLY A O 1
ATOM 1580 N N . ALA A 1 198 ? -11.769 13.449 45.658 1.00 41.28 198 ALA A N 1
ATOM 1581 C CA . ALA A 1 198 ? -11.884 12.313 46.579 1.00 41.28 198 ALA A CA 1
ATOM 1582 C C . ALA A 1 198 ? -11.497 12.673 48.027 1.00 41.28 198 ALA A C 1
ATOM 1584 O O . ALA A 1 198 ? -12.065 12.121 48.968 1.00 41.28 198 ALA A O 1
ATOM 1585 N N . ALA A 1 199 ? -10.599 13.647 48.219 1.00 40.53 199 ALA A N 1
ATOM 1586 C CA . ALA A 1 199 ? -10.261 14.185 49.540 1.00 40.53 199 ALA A CA 1
ATOM 1587 C C . ALA A 1 199 ? -11.373 15.095 50.113 1.00 40.53 199 ALA A C 1
ATOM 1589 O O . ALA A 1 199 ? -11.490 15.248 51.329 1.00 40.53 199 ALA A O 1
ATOM 1590 N N . GLY A 1 200 ? -12.238 15.648 49.252 1.00 44.75 200 GLY A N 1
ATOM 1591 C CA . GLY A 1 200 ? -13.343 16.529 49.640 1.00 44.75 200 GLY A CA 1
ATOM 1592 C C . GLY A 1 200 ? -14.536 15.826 50.299 1.00 44.75 200 GLY A C 1
ATOM 1593 O O . GLY A 1 200 ? -15.254 16.463 51.065 1.00 44.75 200 GLY A O 1
ATOM 1594 N N . GLY A 1 201 ? -14.746 14.524 50.064 1.00 46.03 201 GLY A N 1
ATOM 1595 C CA . GLY A 1 201 ? -15.903 13.785 50.598 1.00 46.03 201 GLY A CA 1
ATOM 1596 C C . GLY A 1 201 ? -15.888 13.631 52.124 1.00 46.03 201 GLY A C 1
ATOM 1597 O O . GLY A 1 201 ? -16.880 13.918 52.792 1.00 46.03 201 GLY A O 1
ATOM 1598 N N . LEU A 1 202 ? -14.731 13.273 52.692 1.00 47.31 202 LEU A N 1
ATOM 1599 C CA . LEU A 1 202 ? -14.555 13.141 54.145 1.00 47.31 202 LEU A CA 1
ATOM 1600 C C . LEU A 1 202 ? -14.546 14.509 54.850 1.00 47.31 202 LEU A C 1
ATOM 1602 O O . LEU A 1 202 ? -15.071 14.642 55.955 1.00 47.31 202 LEU A O 1
ATOM 1606 N N . HIS A 1 203 ? -14.015 15.544 54.190 1.00 48.62 203 HIS A N 1
ATOM 1607 C CA . HIS A 1 203 ? -14.049 16.918 54.695 1.00 48.62 203 HIS A CA 1
ATOM 1608 C C . HIS A 1 203 ? -15.475 17.496 54.681 1.00 48.62 203 HIS A C 1
ATOM 1610 O O . HIS A 1 203 ? -15.901 18.104 55.658 1.00 48.62 203 HIS A O 1
ATOM 1616 N N . ALA A 1 204 ? -16.260 17.234 53.631 1.00 51.53 204 ALA A N 1
ATOM 1617 C CA . ALA A 1 204 ? -17.657 17.654 53.542 1.00 51.53 204 ALA A CA 1
ATOM 1618 C C . ALA A 1 204 ? -18.546 16.966 54.590 1.00 51.53 204 ALA A C 1
ATOM 1620 O O . ALA A 1 204 ? -19.436 17.611 55.143 1.00 51.53 204 ALA A O 1
ATOM 1621 N N . GLN A 1 205 ? -18.284 15.694 54.913 1.00 49.84 205 GLN A N 1
ATOM 1622 C CA . GLN A 1 205 ? -18.990 14.985 55.982 1.00 49.84 205 GLN A CA 1
ATOM 1623 C C . GLN A 1 205 ? -18.676 15.596 57.359 1.00 49.84 205 GLN A C 1
ATOM 1625 O O . GLN A 1 205 ? -19.594 15.845 58.139 1.00 49.84 205 GLN A O 1
ATOM 1630 N N . ALA A 1 206 ? -17.408 15.923 57.636 1.00 52.41 206 ALA A N 1
ATOM 1631 C CA . ALA A 1 206 ? -16.998 16.583 58.879 1.00 52.41 206 ALA A CA 1
ATOM 1632 C C . ALA A 1 206 ? -17.587 18.002 59.020 1.00 52.41 206 ALA A C 1
ATOM 1634 O O . ALA A 1 206 ? -18.145 18.335 60.065 1.00 52.41 206 ALA A O 1
ATOM 1635 N N . VAL A 1 207 ? -17.548 18.804 57.949 1.00 55.97 207 VAL A N 1
ATOM 1636 C CA . VAL A 1 207 ? -18.124 20.161 57.910 1.00 55.97 207 VAL A CA 1
ATOM 1637 C C . VAL A 1 207 ? -19.650 20.128 58.040 1.00 55.97 207 VAL A C 1
ATOM 1639 O O . VAL A 1 207 ? -20.228 20.987 58.705 1.00 55.97 207 VAL A O 1
ATOM 1642 N N . PHE A 1 208 ? -20.320 19.129 57.456 1.00 56.50 208 PHE A N 1
ATOM 1643 C CA . PHE A 1 208 ? -21.764 18.945 57.597 1.00 56.50 208 PHE A CA 1
ATOM 1644 C C . PHE A 1 208 ? -22.145 18.638 59.049 1.00 56.50 208 PHE A C 1
ATOM 1646 O O . PHE A 1 208 ? -22.993 19.341 59.594 1.00 56.50 208 PHE A O 1
ATOM 1653 N N . TYR A 1 209 ? -21.463 17.684 59.701 1.00 54.16 209 TYR A N 1
ATOM 1654 C CA . TYR A 1 209 ? -21.688 17.362 61.116 1.00 54.16 209 TYR A CA 1
ATOM 1655 C C . TYR A 1 209 ? -21.431 18.569 62.034 1.00 54.16 209 TYR A C 1
ATOM 1657 O O . TYR A 1 209 ? -22.254 18.851 62.909 1.00 54.16 209 TYR A O 1
ATOM 1665 N N . GLU A 1 210 ? -20.352 19.325 61.803 1.00 55.56 210 GLU A N 1
ATOM 1666 C CA . GLU A 1 210 ? -20.000 20.515 62.593 1.00 55.56 210 GLU A CA 1
ATOM 1667 C C . GLU A 1 210 ? -21.007 21.667 62.410 1.00 55.56 210 GLU A C 1
ATOM 1669 O O . GLU A 1 210 ? -21.351 22.360 63.371 1.00 55.56 210 GLU A O 1
ATOM 1674 N N . LYS A 1 211 ? -21.545 21.844 61.196 1.00 55.00 211 LYS A N 1
ATOM 1675 C CA . LYS A 1 211 ? -22.568 22.855 60.898 1.00 55.00 211 LYS A CA 1
ATOM 1676 C C . LYS A 1 211 ? -23.934 22.487 61.488 1.00 55.00 211 LYS A C 1
ATOM 1678 O O . LYS A 1 211 ? -24.559 23.327 62.132 1.00 55.00 211 LYS A O 1
ATOM 1683 N N . THR A 1 212 ? -24.356 21.221 61.390 1.00 52.91 212 THR A N 1
ATOM 1684 C CA . THR A 1 212 ? -25.590 20.740 62.047 1.00 52.91 212 THR A CA 1
ATOM 1685 C C . THR A 1 212 ? -25.528 20.801 63.574 1.00 52.91 212 THR A C 1
ATOM 1687 O O . THR A 1 212 ? -26.558 21.018 64.208 1.00 52.91 212 THR A O 1
ATOM 1690 N N . ALA A 1 213 ? -24.341 20.654 64.173 1.00 56.25 213 ALA A N 1
ATOM 1691 C CA . ALA A 1 213 ? -24.156 20.774 65.618 1.00 56.25 213 ALA A CA 1
ATOM 1692 C C . ALA A 1 213 ? -24.263 22.228 66.123 1.00 56.25 213 ALA A C 1
ATOM 1694 O O . ALA A 1 213 ? -24.688 22.443 67.256 1.00 56.25 213 ALA A O 1
ATOM 1695 N N . ARG A 1 214 ? -23.910 23.226 65.295 1.00 54.47 214 ARG A N 1
ATOM 1696 C CA . ARG A 1 214 ? -24.002 24.657 65.647 1.00 54.47 214 ARG A CA 1
ATOM 1697 C C . ARG A 1 214 ? -25.402 25.258 65.470 1.00 54.47 214 ARG A C 1
ATOM 1699 O O . ARG A 1 214 ? -25.731 26.194 66.189 1.00 54.47 214 ARG A O 1
ATOM 1706 N N . GLU A 1 215 ? -26.215 24.754 64.541 1.00 55.28 215 GLU A N 1
ATOM 1707 C CA . GLU A 1 215 ? -27.460 25.429 64.117 1.00 55.28 215 GLU A CA 1
ATOM 1708 C C 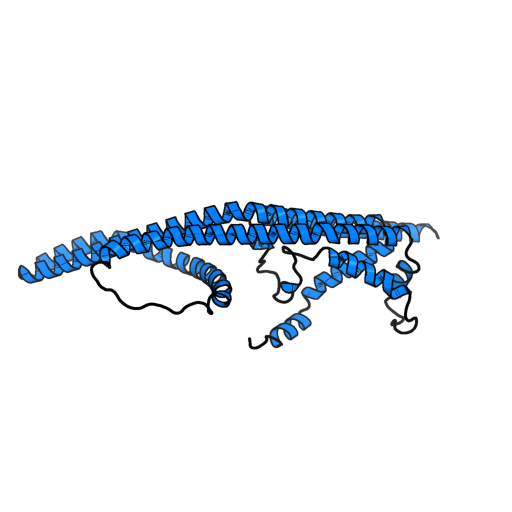. GLU A 1 215 ? -28.750 24.946 64.816 1.00 55.28 215 GLU A C 1
ATOM 1710 O O . GLU A 1 215 ? -29.809 25.520 64.584 1.00 55.28 215 GLU A O 1
ATOM 1715 N N . GLY A 1 216 ? -28.704 23.943 65.705 1.00 56.03 216 GLY A N 1
ATOM 1716 C CA . GLY A 1 216 ? -29.883 23.544 66.501 1.00 56.03 216 GLY A CA 1
ATOM 1717 C C . GLY A 1 216 ? -31.101 23.125 65.659 1.00 56.03 216 GLY A C 1
ATOM 1718 O O . GLY A 1 216 ? -32.244 23.370 66.048 1.00 56.03 216 GLY A O 1
ATOM 1719 N N . LEU A 1 217 ? -30.851 22.532 64.488 1.00 56.19 217 LEU A N 1
ATOM 1720 C CA . LEU A 1 217 ? -31.863 22.150 63.498 1.00 56.19 217 LEU A CA 1
ATOM 1721 C C . LEU A 1 217 ? -32.880 21.152 64.069 1.00 56.19 217 LEU A C 1
ATOM 1723 O O . LEU A 1 217 ? -32.529 20.224 64.807 1.00 56.19 217 LEU A O 1
ATOM 1727 N N . ARG A 1 218 ? -34.161 21.309 63.703 1.00 60.66 218 ARG A N 1
ATOM 1728 C CA . ARG A 1 218 ? -35.211 20.375 64.138 1.00 60.66 218 ARG A CA 1
ATOM 1729 C C . ARG A 1 218 ? -34.952 18.997 63.531 1.00 60.66 218 ARG A C 1
ATOM 1731 O O . ARG A 1 218 ? -34.479 18.860 62.404 1.00 60.66 218 ARG A O 1
ATOM 1738 N N . LYS A 1 219 ? -35.321 17.949 64.272 1.00 59.12 219 LYS A N 1
ATOM 1739 C CA . LYS A 1 219 ? -35.072 16.535 63.932 1.00 59.12 219 LYS A CA 1
ATOM 1740 C C . LYS A 1 219 ? -35.525 16.144 62.513 1.00 59.12 219 LYS A C 1
ATOM 1742 O O . LYS A 1 219 ? -34.930 15.252 61.913 1.00 59.12 219 LYS A O 1
ATOM 1747 N N . ASP A 1 220 ? -36.549 16.807 61.979 1.00 61.97 220 ASP A N 1
ATOM 1748 C CA . ASP A 1 220 ? -37.106 16.526 60.652 1.00 61.97 220 ASP A CA 1
ATOM 1749 C C . ASP A 1 220 ? -36.310 17.181 59.508 1.00 61.97 220 ASP A C 1
ATOM 1751 O O . ASP A 1 220 ? -36.131 16.565 58.458 1.00 61.97 220 ASP A O 1
ATOM 1755 N N . GLU A 1 221 ? -35.724 18.360 59.731 1.00 61.97 221 GLU A N 1
ATOM 1756 C CA . GLU A 1 221 ? -34.823 19.028 58.775 1.00 61.97 221 GLU A CA 1
ATOM 1757 C C . GLU A 1 221 ? -33.491 18.273 58.670 1.00 61.97 221 GLU A C 1
ATOM 1759 O O . GLU A 1 221 ? -32.956 18.061 57.581 1.00 61.97 221 GLU A O 1
ATOM 1764 N N . MET A 1 222 ? -33.010 17.756 59.804 1.00 59.62 222 MET A N 1
ATOM 1765 C CA . MET A 1 222 ? -31.815 16.917 59.878 1.00 59.62 222 MET A CA 1
ATOM 1766 C C . MET A 1 222 ? -32.007 15.579 59.143 1.00 59.62 222 MET A C 1
ATOM 1768 O O . MET A 1 222 ? -31.109 15.125 58.436 1.00 59.62 222 MET A O 1
ATOM 1772 N N . LYS A 1 223 ? -33.197 14.967 59.232 1.00 66.12 223 LYS A N 1
ATOM 1773 C CA . LYS A 1 223 ? -33.541 13.775 58.435 1.00 66.12 223 LYS A CA 1
ATOM 1774 C C . LYS A 1 223 ? -33.547 14.067 56.933 1.00 66.12 223 LYS A C 1
ATOM 1776 O O . LYS A 1 223 ? -33.050 13.241 56.170 1.00 66.12 223 LYS A O 1
ATOM 1781 N N . GLY A 1 224 ? -34.079 15.220 56.517 1.00 70.38 224 GLY A N 1
ATOM 1782 C CA . GLY A 1 224 ? -34.086 15.644 55.114 1.00 70.38 224 GLY A CA 1
ATOM 1783 C C . GLY A 1 224 ? -32.674 15.822 54.553 1.00 70.38 224 GLY A C 1
ATOM 1784 O O . GLY A 1 224 ? -32.338 15.242 53.521 1.00 70.38 224 GLY A O 1
ATOM 1785 N N . ALA A 1 225 ? -31.816 16.535 55.281 1.00 63.72 225 ALA A N 1
ATOM 1786 C CA . ALA A 1 225 ? -30.448 16.811 54.852 1.00 63.72 225 ALA A CA 1
ATOM 1787 C C . ALA A 1 225 ? -29.555 15.548 54.841 1.00 63.72 225 ALA A C 1
ATOM 1789 O O . ALA A 1 225 ? -28.757 15.356 53.923 1.00 63.72 225 ALA A O 1
ATOM 1790 N N . VAL A 1 226 ? -29.741 14.625 55.797 1.00 67.00 226 VAL A N 1
ATOM 1791 C CA . VAL A 1 226 ? -29.073 13.307 55.789 1.00 67.00 226 VAL A CA 1
ATOM 1792 C C . VAL A 1 226 ? -29.545 12.447 54.609 1.00 67.00 226 VAL A C 1
ATOM 1794 O O . VAL A 1 226 ? -28.733 11.769 53.977 1.00 67.00 226 VAL A O 1
ATOM 1797 N N . ALA A 1 227 ? -30.837 12.482 54.266 1.00 71.69 227 ALA A N 1
ATOM 1798 C CA . ALA A 1 227 ? -31.367 11.757 53.112 1.00 71.69 227 ALA A CA 1
ATOM 1799 C C . ALA A 1 227 ? -30.827 12.303 51.777 1.00 71.69 227 ALA A C 1
ATOM 1801 O O . ALA A 1 227 ? -30.505 11.513 50.884 1.00 71.69 227 ALA A O 1
ATOM 1802 N N . GLU A 1 228 ? -30.681 13.625 51.651 1.00 72.81 228 GLU A N 1
ATOM 1803 C CA . GLU A 1 228 ? -30.099 14.281 50.473 1.00 72.81 228 GLU A CA 1
ATOM 1804 C C . GLU A 1 228 ? -28.604 13.960 50.321 1.00 72.81 228 GLU A C 1
ATOM 1806 O O . GLU A 1 228 ? -28.155 13.603 49.229 1.00 72.81 228 GLU A O 1
ATOM 1811 N N . PHE A 1 229 ? -27.836 14.001 51.416 1.00 66.75 229 PHE A N 1
ATOM 1812 C CA . PHE A 1 229 ? -26.424 13.611 51.411 1.00 66.75 229 PHE A CA 1
ATOM 1813 C C . PHE A 1 229 ? -26.250 12.138 51.013 1.00 66.75 229 PHE A C 1
ATOM 1815 O O . PHE A 1 229 ? -25.477 11.825 50.109 1.00 66.75 229 PHE A O 1
ATOM 1822 N N . ALA A 1 230 ? -27.053 11.238 51.591 1.00 69.50 230 ALA A N 1
ATOM 1823 C CA . ALA A 1 230 ? -27.055 9.826 51.216 1.00 69.50 230 ALA A CA 1
ATOM 1824 C C . ALA A 1 230 ? -27.457 9.604 49.742 1.00 69.50 230 ALA A C 1
ATOM 1826 O O . ALA A 1 230 ? -26.968 8.676 49.098 1.00 69.50 230 ALA A O 1
ATOM 1827 N N . ALA A 1 231 ? -28.339 10.437 49.177 1.00 73.31 231 ALA A N 1
ATOM 1828 C CA . ALA A 1 231 ? -28.685 10.385 47.757 1.00 73.31 231 ALA A CA 1
ATOM 1829 C C . ALA A 1 231 ? -27.527 10.854 46.858 1.00 73.31 231 ALA A C 1
ATOM 1831 O O . ALA A 1 231 ? -27.244 10.200 45.851 1.00 73.31 231 ALA A O 1
ATOM 1832 N N . ARG A 1 232 ? -26.820 11.926 47.244 1.00 67.12 232 ARG A N 1
ATOM 1833 C CA . ARG A 1 232 ? -25.610 12.400 46.552 1.00 67.12 232 ARG A CA 1
ATOM 1834 C C . ARG A 1 232 ? -24.488 11.364 46.586 1.00 67.12 232 ARG A C 1
ATOM 1836 O O . ARG A 1 232 ? -23.921 11.078 45.536 1.00 67.12 232 ARG A O 1
ATOM 1843 N N . GLU A 1 233 ? -24.212 10.748 47.733 1.00 67.81 233 GLU A N 1
ATOM 1844 C CA . GLU A 1 233 ? -23.193 9.693 47.832 1.00 67.81 233 GLU A CA 1
ATOM 1845 C C . GLU A 1 233 ? -23.526 8.475 46.964 1.00 67.81 233 GLU A C 1
ATOM 1847 O O . GLU A 1 233 ? -22.666 7.970 46.238 1.00 67.81 233 GLU A O 1
ATOM 1852 N N . ARG A 1 234 ? -24.794 8.039 46.957 1.00 70.38 234 ARG A N 1
ATOM 1853 C CA . ARG A 1 234 ? -25.254 6.975 46.050 1.00 70.38 234 ARG A CA 1
ATOM 1854 C C . ARG A 1 234 ? -25.039 7.352 44.583 1.00 70.38 234 ARG A C 1
ATOM 1856 O O . ARG A 1 234 ? -24.595 6.507 43.806 1.00 70.38 234 ARG A O 1
ATOM 1863 N N . HIS A 1 235 ? -25.304 8.600 44.195 1.00 68.25 235 HIS A N 1
ATOM 1864 C CA . HIS A 1 235 ? -25.072 9.070 42.828 1.00 68.25 235 HIS A CA 1
ATOM 1865 C C . HIS A 1 235 ? -23.580 9.051 42.460 1.00 68.25 235 HIS A C 1
ATOM 1867 O O . HIS A 1 235 ? -23.222 8.491 41.426 1.00 68.25 235 HIS A O 1
ATOM 1873 N N . VAL A 1 236 ? -22.702 9.554 43.334 1.00 68.88 236 VAL A N 1
ATOM 1874 C CA . VAL A 1 236 ? -21.241 9.536 43.129 1.00 68.88 236 VAL A CA 1
ATOM 1875 C C . VAL A 1 236 ? -20.718 8.106 42.970 1.00 68.88 236 VAL A C 1
ATOM 1877 O O . VAL A 1 236 ? -19.971 7.820 42.034 1.00 68.88 236 VAL A O 1
ATOM 1880 N N . HIS A 1 237 ? -21.165 7.175 43.816 1.00 67.62 237 HIS A N 1
ATOM 1881 C CA . HIS A 1 237 ? -20.802 5.762 43.692 1.00 67.62 237 HIS A CA 1
ATOM 1882 C C . HIS A 1 237 ? -21.288 5.129 42.382 1.00 67.62 237 HIS A C 1
ATOM 1884 O O . HIS A 1 237 ? -20.575 4.313 41.789 1.00 67.62 237 HIS A O 1
ATOM 1890 N N . THR A 1 238 ? -22.480 5.508 41.916 1.00 71.94 238 THR A N 1
ATOM 1891 C CA . THR A 1 238 ? -23.058 5.006 40.662 1.00 71.94 238 THR A CA 1
ATOM 1892 C C . THR A 1 238 ? -22.268 5.523 39.459 1.00 71.94 238 THR A C 1
ATOM 1894 O O . THR A 1 238 ? -21.825 4.723 38.637 1.00 71.94 238 THR A O 1
ATOM 1897 N N . VAL A 1 239 ? -21.970 6.825 39.418 1.00 69.56 239 VAL A N 1
ATOM 1898 C CA . VAL A 1 239 ? -21.147 7.454 38.369 1.00 69.56 239 VAL A CA 1
ATOM 1899 C C . VAL A 1 239 ? -19.731 6.867 38.348 1.00 69.56 239 VAL A C 1
ATOM 1901 O O . VAL A 1 239 ? -19.212 6.534 37.283 1.00 69.56 239 VAL A O 1
ATOM 1904 N N . ALA A 1 240 ? -19.110 6.649 39.511 1.00 73.06 240 ALA A N 1
ATOM 1905 C CA . ALA A 1 240 ? -17.789 6.023 39.601 1.00 73.06 240 ALA A CA 1
ATOM 1906 C C . ALA A 1 240 ? -17.789 4.557 39.123 1.00 73.06 240 ALA A C 1
ATOM 1908 O O . ALA A 1 240 ? -16.808 4.072 38.550 1.00 73.06 240 ALA A O 1
ATOM 1909 N N . ARG A 1 241 ? -18.884 3.822 39.353 1.00 73.06 241 ARG A N 1
ATOM 1910 C CA . ARG A 1 241 ? -19.058 2.447 38.866 1.00 73.06 241 ARG A CA 1
ATOM 1911 C C . ARG A 1 241 ? -19.280 2.406 37.352 1.00 73.06 241 ARG A C 1
ATOM 1913 O O . ARG A 1 241 ? -18.676 1.568 36.686 1.00 73.06 241 ARG A O 1
ATOM 1920 N N . GLU A 1 242 ? -20.077 3.320 36.806 1.00 73.00 242 GLU A N 1
ATOM 1921 C CA . GLU A 1 242 ? -20.269 3.468 35.358 1.00 73.00 242 GLU A CA 1
ATOM 1922 C C . GLU A 1 242 ? -18.975 3.881 34.646 1.00 73.00 242 GLU A C 1
ATOM 1924 O O . GLU A 1 242 ? -18.638 3.310 33.609 1.00 73.00 242 GLU A O 1
ATOM 1929 N N . GLY A 1 243 ? -18.205 4.803 35.233 1.00 74.06 243 GLY A N 1
ATOM 1930 C CA . GLY A 1 243 ? -16.902 5.221 34.715 1.00 74.06 243 GLY A CA 1
ATOM 1931 C C . GLY A 1 243 ? -15.914 4.058 34.604 1.00 74.06 243 GLY A C 1
ATOM 1932 O O . GLY A 1 243 ? -15.336 3.845 33.539 1.00 74.06 243 GLY A O 1
ATOM 1933 N N . ARG A 1 244 ? -15.780 3.245 35.665 1.00 75.75 244 ARG A N 1
ATOM 1934 C CA . ARG A 1 244 ? -14.933 2.036 35.645 1.00 75.75 244 ARG A CA 1
ATOM 1935 C C . ARG A 1 244 ? -15.371 1.032 34.583 1.00 75.75 244 ARG A C 1
ATOM 1937 O O . ARG A 1 244 ? -14.538 0.519 33.844 1.00 75.75 244 ARG A O 1
ATOM 1944 N N . ARG A 1 245 ? -16.677 0.802 34.461 1.00 74.75 245 ARG A N 1
ATOM 1945 C CA . ARG A 1 245 ? -17.241 -0.129 33.479 1.00 74.75 245 ARG A CA 1
ATOM 1946 C C . ARG A 1 245 ? -17.023 0.329 32.033 1.00 74.75 245 ARG A C 1
ATOM 1948 O O . ARG A 1 245 ? -16.782 -0.497 31.157 1.00 74.75 245 ARG A O 1
ATOM 1955 N N . LYS A 1 246 ? -17.097 1.637 31.772 1.00 76.50 246 LYS A N 1
ATOM 1956 C CA . LYS A 1 246 ? -16.824 2.213 30.448 1.00 76.50 246 LYS A CA 1
ATOM 1957 C C . LYS A 1 246 ? -15.347 2.086 30.061 1.00 76.50 246 LYS A C 1
ATOM 1959 O O . LYS A 1 246 ? -15.052 1.805 28.903 1.00 76.50 246 LYS A O 1
ATOM 1964 N N . GLU A 1 247 ? -14.435 2.261 31.015 1.00 78.62 247 GLU A N 1
ATOM 1965 C CA . GLU A 1 247 ? -12.998 2.067 30.786 1.00 78.62 247 GLU A CA 1
ATOM 1966 C C . GLU A 1 247 ? -12.666 0.592 30.508 1.00 78.62 247 GLU A C 1
ATOM 1968 O O . GLU A 1 247 ? -11.958 0.284 29.554 1.00 78.62 247 GLU A O 1
ATOM 1973 N N . GLU A 1 248 ? -13.247 -0.331 31.276 1.00 79.69 248 GLU A N 1
ATOM 1974 C CA . GLU A 1 248 ? -13.091 -1.773 31.054 1.00 79.69 248 GLU A CA 1
ATOM 1975 C C . GLU A 1 248 ? -13.624 -2.200 29.677 1.00 79.69 248 GLU A C 1
ATOM 1977 O O . GLU A 1 248 ? -12.939 -2.902 28.936 1.00 79.69 248 GLU A O 1
ATOM 1982 N N . MET A 1 249 ? -14.797 -1.693 29.280 1.00 76.38 249 MET A N 1
ATOM 1983 C CA . MET A 1 249 ? -15.342 -1.887 27.931 1.00 76.38 249 MET A CA 1
ATOM 1984 C C . MET A 1 249 ? -14.371 -1.404 26.852 1.00 76.38 249 MET A C 1
ATOM 1986 O O . MET A 1 249 ? -14.123 -2.120 25.884 1.00 76.38 249 MET A O 1
ATOM 1990 N N . ARG A 1 250 ? -13.821 -0.196 27.007 1.00 77.94 250 ARG A N 1
ATOM 1991 C CA . ARG A 1 250 ? -12.870 0.369 26.046 1.00 77.94 250 ARG A CA 1
ATOM 1992 C C . ARG A 1 250 ? -11.642 -0.524 25.904 1.00 77.94 250 ARG A C 1
ATOM 1994 O O . ARG A 1 250 ? -11.204 -0.761 24.783 1.00 77.94 250 ARG A O 1
ATOM 2001 N N . ARG A 1 251 ? -11.123 -1.038 27.018 1.00 82.19 251 ARG A N 1
ATOM 2002 C CA . ARG A 1 251 ? -9.960 -1.925 27.026 1.00 82.19 251 ARG A CA 1
ATOM 2003 C C . ARG A 1 251 ? -10.230 -3.231 26.272 1.00 82.19 251 ARG A C 1
ATOM 2005 O O . ARG A 1 251 ? -9.431 -3.585 25.416 1.00 82.19 251 ARG A O 1
ATOM 2012 N N . VAL A 1 252 ? -11.364 -3.892 26.519 1.00 80.50 252 VAL A N 1
ATOM 2013 C CA . VAL A 1 252 ? -11.743 -5.139 25.817 1.00 80.50 252 VAL A CA 1
ATOM 2014 C C . VAL A 1 252 ? -11.900 -4.915 24.310 1.00 80.50 252 VAL A C 1
ATOM 2016 O O . VAL A 1 252 ? -11.418 -5.710 23.502 1.00 80.50 252 VAL A O 1
ATOM 2019 N N . VAL A 1 253 ? -12.534 -3.805 23.915 1.00 78.50 253 VAL A N 1
ATOM 2020 C CA . VAL A 1 253 ? -12.682 -3.441 22.498 1.00 78.50 253 VAL A CA 1
ATOM 2021 C C . VAL A 1 253 ? -11.320 -3.158 21.857 1.00 78.50 253 VAL A C 1
ATOM 2023 O O . VAL A 1 253 ? -11.084 -3.601 20.738 1.00 78.50 253 VAL A O 1
ATOM 2026 N N . MET A 1 254 ? -10.415 -2.463 22.554 1.00 79.00 254 MET A N 1
ATOM 2027 C CA . MET A 1 254 ? -9.060 -2.178 22.062 1.00 79.00 254 MET A CA 1
ATOM 2028 C C . MET A 1 254 ? -8.207 -3.440 21.910 1.00 79.00 254 MET A C 1
ATOM 2030 O O . MET A 1 254 ? -7.508 -3.580 20.915 1.00 79.00 254 MET A O 1
ATOM 2034 N N . GLU A 1 255 ? -8.291 -4.370 22.857 1.00 81.50 255 GLU A N 1
ATOM 2035 C CA . GLU A 1 255 ? -7.576 -5.648 22.796 1.00 81.50 255 GLU A CA 1
ATOM 2036 C C . GLU A 1 255 ? -8.067 -6.510 21.623 1.00 81.50 255 GLU A C 1
ATOM 2038 O O . GLU A 1 255 ? -7.270 -7.031 20.847 1.00 81.50 255 GLU A O 1
ATOM 2043 N N . THR A 1 256 ? -9.386 -6.567 21.421 1.00 79.06 256 THR A N 1
ATOM 2044 C CA . THR A 1 256 ? -9.989 -7.257 20.268 1.00 79.06 256 THR A CA 1
ATOM 2045 C C . THR A 1 256 ? -9.599 -6.588 18.948 1.00 79.06 256 THR A C 1
ATOM 2047 O O . THR A 1 256 ? -9.300 -7.268 17.971 1.00 79.06 256 THR A O 1
ATOM 2050 N N . ALA A 1 257 ? -9.578 -5.254 18.916 1.00 77.62 257 ALA A N 1
ATOM 2051 C CA . ALA A 1 257 ? -9.152 -4.489 17.751 1.00 77.62 257 ALA A CA 1
ATOM 2052 C C . ALA A 1 257 ? -7.692 -4.784 17.374 1.00 77.62 257 ALA A C 1
ATOM 2054 O O . ALA A 1 257 ? -7.407 -4.962 16.194 1.00 77.62 257 ALA A O 1
ATOM 2055 N N . ALA A 1 258 ? -6.794 -4.881 18.359 1.00 78.81 258 ALA A N 1
ATOM 2056 C CA . ALA A 1 258 ? -5.381 -5.166 18.130 1.00 78.81 258 ALA A CA 1
ATOM 2057 C C . ALA A 1 258 ? -5.153 -6.553 17.503 1.00 78.81 258 ALA A C 1
ATOM 2059 O O . ALA A 1 258 ? -4.392 -6.662 16.546 1.00 78.81 258 ALA A O 1
ATOM 2060 N N . ALA A 1 259 ? -5.853 -7.588 17.978 1.00 75.81 259 ALA A N 1
ATOM 2061 C CA . ALA A 1 259 ? -5.739 -8.940 17.422 1.00 75.81 259 ALA A CA 1
ATOM 2062 C C . ALA A 1 259 ? -6.191 -9.015 15.951 1.00 75.81 259 ALA A C 1
ATOM 2064 O O . ALA A 1 259 ? -5.553 -9.661 15.128 1.00 75.81 259 ALA A O 1
ATOM 2065 N N . GLU A 1 260 ? -7.263 -8.309 15.586 1.00 78.81 260 GLU A N 1
ATOM 2066 C CA . GLU A 1 260 ? -7.744 -8.294 14.197 1.00 78.81 260 GLU A CA 1
ATOM 2067 C C . GLU A 1 260 ? -6.886 -7.433 13.266 1.00 78.81 260 GLU A C 1
ATOM 2069 O O . GLU A 1 260 ? -6.866 -7.651 12.053 1.00 78.81 260 GLU A O 1
ATOM 2074 N N . MET A 1 261 ? -6.175 -6.449 13.816 1.00 84.38 261 MET A N 1
ATOM 2075 C CA . MET A 1 261 ? -5.241 -5.632 13.049 1.00 84.38 261 MET A CA 1
ATOM 2076 C C . MET A 1 261 ? -4.013 -6.428 12.586 1.00 84.38 261 MET A C 1
ATOM 2078 O O . MET A 1 261 ? -3.396 -6.019 11.607 1.00 84.38 261 MET A O 1
ATOM 2082 N N . GLU A 1 262 ? -3.694 -7.574 13.197 1.00 89.25 262 GLU A N 1
ATOM 2083 C CA . GLU A 1 262 ? -2.552 -8.418 12.810 1.00 89.25 262 GLU A CA 1
ATOM 2084 C C . GLU A 1 262 ? -2.652 -8.928 11.359 1.00 89.25 262 GLU A C 1
ATOM 2086 O O . GLU A 1 262 ? -1.686 -8.831 10.601 1.00 89.25 262 GLU A O 1
ATOM 2091 N N . GLU A 1 263 ? -3.831 -9.370 10.903 1.00 90.94 263 GLU A N 1
ATOM 2092 C CA . GLU A 1 263 ? -4.003 -9.778 9.495 1.00 90.94 263 GLU A CA 1
ATOM 2093 C C . GLU A 1 263 ? -3.858 -8.579 8.543 1.00 90.94 263 GLU A C 1
ATOM 2095 O O . GLU A 1 263 ? -3.299 -8.709 7.452 1.00 90.94 263 GLU A O 1
ATOM 2100 N N . LEU A 1 264 ? -4.305 -7.385 8.954 1.00 90.62 264 LEU A N 1
ATOM 2101 C CA . LEU A 1 264 ? -4.108 -6.168 8.160 1.00 90.62 264 LEU A CA 1
ATOM 2102 C C . LEU A 1 264 ? -2.630 -5.792 8.047 1.00 90.62 264 LEU A C 1
ATOM 2104 O O . LEU A 1 264 ? -2.215 -5.349 6.974 1.00 90.62 264 LEU A O 1
ATOM 2108 N N . VAL A 1 265 ? -1.837 -6.005 9.103 1.00 94.25 265 VAL A N 1
ATOM 2109 C CA . VAL A 1 265 ? -0.373 -5.878 9.043 1.00 94.25 265 VAL A CA 1
ATOM 2110 C C . VAL A 1 265 ? 0.187 -6.851 8.010 1.00 94.25 265 VAL A C 1
ATOM 2112 O O . VAL A 1 265 ? 0.931 -6.429 7.128 1.00 94.25 265 VAL A O 1
ATOM 2115 N N . GLY A 1 266 ? -0.217 -8.124 8.056 1.00 94.31 266 GLY A N 1
ATOM 2116 C CA . GLY A 1 266 ? 0.233 -9.142 7.105 1.00 94.31 266 GLY A CA 1
ATOM 2117 C C . GLY A 1 266 ? -0.051 -8.766 5.647 1.00 94.31 266 GLY A C 1
ATOM 2118 O O . GLY A 1 266 ? 0.850 -8.783 4.808 1.00 94.31 266 GLY A O 1
ATOM 2119 N N . VAL A 1 267 ? -1.283 -8.347 5.343 1.00 94.25 267 VAL A N 1
ATOM 2120 C CA . VAL A 1 267 ? -1.665 -7.912 3.988 1.00 94.25 267 VAL A CA 1
ATOM 2121 C C . VAL A 1 267 ? -0.887 -6.667 3.551 1.00 94.25 267 VAL A C 1
ATOM 2123 O O . VAL A 1 267 ? -0.495 -6.557 2.387 1.00 94.25 267 VAL A O 1
ATOM 2126 N N . PHE A 1 268 ? -0.649 -5.728 4.468 1.00 94.44 268 PHE A N 1
ATOM 2127 C CA . PHE A 1 268 ? 0.121 -4.521 4.190 1.00 94.44 268 PHE A CA 1
ATOM 2128 C C . PHE A 1 268 ? 1.590 -4.836 3.861 1.00 94.44 268 PHE A C 1
ATOM 2130 O O . PHE A 1 268 ? 2.111 -4.349 2.853 1.00 94.44 268 PHE A O 1
ATOM 2137 N N . VAL A 1 269 ? 2.230 -5.704 4.650 1.00 95.75 269 VAL A N 1
ATOM 2138 C CA . VAL A 1 269 ? 3.608 -6.164 4.418 1.00 95.75 269 VAL A CA 1
ATOM 2139 C C 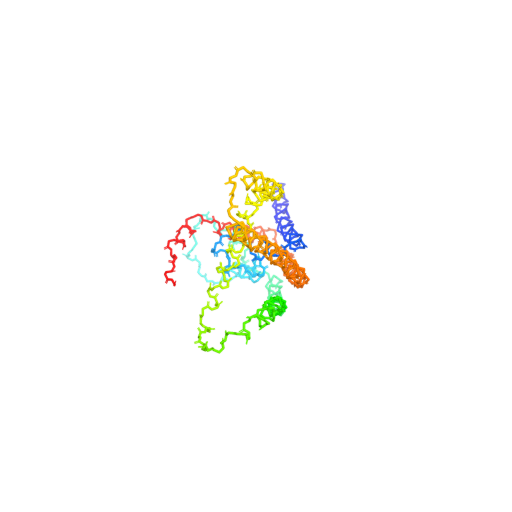. VAL A 1 269 ? 3.718 -6.912 3.090 1.00 95.75 269 VAL A C 1
ATOM 2141 O O . VAL A 1 269 ? 4.642 -6.664 2.314 1.00 95.75 269 VAL A O 1
ATOM 2144 N N . ASP A 1 270 ? 2.750 -7.772 2.763 1.00 96.50 270 ASP A N 1
ATOM 2145 C CA . ASP A 1 270 ? 2.715 -8.462 1.470 1.00 96.50 270 ASP A CA 1
ATOM 2146 C C . ASP A 1 270 ? 2.567 -7.480 0.295 1.00 96.50 270 ASP A C 1
ATOM 2148 O O . ASP A 1 270 ? 3.206 -7.648 -0.749 1.00 96.50 270 ASP A O 1
ATOM 2152 N N . ALA A 1 271 ? 1.770 -6.419 0.458 1.00 96.38 271 ALA A N 1
ATOM 2153 C CA . ALA A 1 271 ? 1.641 -5.368 -0.547 1.00 96.38 271 ALA A CA 1
ATOM 2154 C C . ALA A 1 271 ? 2.959 -4.600 -0.744 1.00 96.38 271 ALA A C 1
ATOM 2156 O O . ALA A 1 271 ? 3.367 -4.365 -1.882 1.00 96.38 271 ALA A O 1
ATOM 2157 N N . ASN A 1 272 ? 3.670 -4.261 0.332 1.00 96.62 272 ASN A N 1
ATOM 2158 C CA . ASN A 1 272 ? 4.991 -3.631 0.247 1.00 96.62 272 ASN A CA 1
ATOM 2159 C C . ASN A 1 272 ? 6.044 -4.559 -0.358 1.00 96.62 272 ASN A C 1
ATOM 2161 O O . ASN A 1 272 ? 6.839 -4.126 -1.195 1.00 96.62 272 ASN A O 1
ATOM 2165 N N . ARG A 1 273 ? 6.011 -5.850 -0.022 1.00 97.00 273 ARG A N 1
ATOM 2166 C CA . ARG A 1 273 ? 6.851 -6.867 -0.660 1.00 97.00 273 ARG A CA 1
ATOM 2167 C C . ARG A 1 273 ? 6.603 -6.920 -2.166 1.00 97.00 273 ARG A C 1
ATOM 2169 O O . ARG A 1 273 ? 7.565 -6.979 -2.930 1.00 97.00 273 ARG A O 1
ATOM 2176 N N . LEU A 1 274 ? 5.342 -6.843 -2.595 1.00 97.25 274 LEU A N 1
ATOM 2177 C CA . LEU A 1 274 ? 4.986 -6.777 -4.011 1.00 97.25 274 LEU A CA 1
ATOM 2178 C C . LEU A 1 274 ? 5.531 -5.504 -4.675 1.00 97.25 274 LEU A C 1
ATOM 2180 O O . LEU A 1 274 ? 6.134 -5.602 -5.740 1.00 97.25 274 LEU A O 1
ATOM 2184 N N . ARG A 1 275 ? 5.391 -4.329 -4.043 1.00 96.75 275 ARG A N 1
ATOM 2185 C CA . ARG A 1 275 ? 5.943 -3.061 -4.561 1.00 96.75 275 ARG A CA 1
ATOM 2186 C C . ARG A 1 275 ? 7.457 -3.132 -4.751 1.00 96.75 275 ARG A C 1
ATOM 2188 O O . ARG A 1 275 ? 7.946 -2.817 -5.833 1.00 96.75 275 ARG A O 1
ATOM 2195 N N . ARG A 1 276 ? 8.182 -3.604 -3.730 1.00 97.31 276 ARG A N 1
ATOM 2196 C CA . ARG A 1 276 ? 9.639 -3.801 -3.786 1.00 97.31 276 ARG A CA 1
ATOM 2197 C C . ARG A 1 276 ? 10.034 -4.781 -4.888 1.00 97.31 276 ARG A C 1
ATOM 2199 O O . ARG A 1 276 ? 10.946 -4.491 -5.652 1.00 97.31 276 ARG A O 1
ATOM 2206 N N . SER A 1 277 ? 9.331 -5.912 -4.997 1.00 97.19 277 SER A N 1
ATOM 2207 C CA . SER A 1 277 ? 9.603 -6.924 -6.026 1.00 97.19 277 SER A CA 1
ATOM 2208 C C . SER A 1 277 ? 9.413 -6.369 -7.433 1.00 97.19 277 SER A C 1
ATOM 2210 O O . SER A 1 277 ? 10.293 -6.545 -8.266 1.00 97.19 277 SER A O 1
ATOM 2212 N N . VAL A 1 278 ? 8.302 -5.672 -7.693 1.00 96.81 278 VAL A N 1
ATOM 2213 C CA . VAL A 1 278 ? 8.020 -5.058 -9.001 1.00 96.81 278 VAL A CA 1
ATOM 2214 C C . VAL A 1 278 ? 9.075 -4.019 -9.352 1.00 96.81 278 VAL A C 1
ATOM 2216 O O . VAL A 1 278 ? 9.581 -4.025 -10.470 1.00 96.81 278 VAL A O 1
ATOM 2219 N N . LEU A 1 279 ? 9.427 -3.148 -8.402 1.00 96.56 279 LEU A N 1
ATOM 2220 C CA . LEU A 1 279 ? 10.436 -2.119 -8.623 1.00 96.56 279 LEU A CA 1
ATOM 2221 C C . LEU A 1 279 ? 11.792 -2.743 -8.980 1.00 96.56 279 LEU A C 1
ATOM 2223 O O . LEU A 1 279 ? 12.388 -2.380 -9.990 1.00 96.56 279 LEU A O 1
ATOM 2227 N N . SER A 1 280 ? 12.246 -3.728 -8.203 1.00 96.62 280 SER A N 1
ATOM 2228 C CA . SER A 1 280 ? 13.492 -4.450 -8.482 1.00 96.62 280 SER A CA 1
ATOM 2229 C C . SER A 1 280 ? 13.442 -5.220 -9.805 1.00 96.62 280 SER A C 1
ATOM 2231 O O . SER A 1 280 ? 14.424 -5.232 -10.545 1.00 96.62 280 SER A O 1
ATOM 2233 N N . ASP A 1 281 ? 12.301 -5.828 -10.141 1.00 96.00 281 ASP A N 1
ATOM 2234 C CA . ASP A 1 281 ? 12.118 -6.544 -11.403 1.00 96.00 281 ASP A CA 1
ATOM 2235 C C . ASP A 1 281 ? 12.237 -5.610 -12.610 1.00 96.00 281 ASP A C 1
ATOM 2237 O O . ASP A 1 281 ? 12.919 -5.972 -13.571 1.00 96.00 281 ASP A O 1
ATOM 2241 N N . ILE A 1 282 ? 11.633 -4.417 -12.554 1.00 94.88 282 ILE A N 1
ATOM 2242 C CA . ILE A 1 282 ? 11.757 -3.385 -13.595 1.00 94.88 282 ILE A CA 1
ATOM 2243 C C . ILE A 1 282 ? 13.227 -2.989 -13.757 1.00 94.88 282 ILE A C 1
ATOM 2245 O O . ILE A 1 282 ? 13.768 -3.083 -14.858 1.00 94.88 282 ILE A O 1
ATOM 2249 N N . LEU A 1 283 ? 13.893 -2.625 -12.658 1.00 94.75 283 LEU A N 1
ATOM 2250 C CA . LEU A 1 283 ? 15.275 -2.142 -12.701 1.00 94.75 283 LEU A CA 1
ATOM 2251 C C . LEU A 1 283 ? 16.268 -3.205 -13.200 1.00 94.75 283 LEU A C 1
ATOM 2253 O O . LEU A 1 283 ? 17.260 -2.875 -13.843 1.00 94.75 283 LEU A O 1
ATOM 2257 N N . SER A 1 284 ? 15.979 -4.493 -12.980 1.00 94.44 284 SER A N 1
ATOM 2258 C CA . SER A 1 284 ? 16.819 -5.608 -13.448 1.00 94.44 284 SER A CA 1
ATOM 2259 C C . SER A 1 284 ? 16.818 -5.824 -14.972 1.00 94.44 284 SER A C 1
ATOM 2261 O O . SER A 1 284 ? 17.673 -6.543 -15.513 1.00 94.44 284 SER A O 1
ATOM 2263 N N . VAL A 1 285 ? 15.832 -5.256 -15.676 1.00 92.69 285 VAL A N 1
ATOM 2264 C CA . VAL A 1 285 ? 15.680 -5.382 -17.135 1.00 92.69 285 VAL A CA 1
ATOM 2265 C C . VAL A 1 285 ? 15.855 -4.071 -17.890 1.00 92.69 285 VAL A C 1
ATOM 2267 O O . VAL A 1 285 ? 15.912 -4.108 -19.119 1.00 92.69 285 VAL A O 1
ATOM 2270 N N . THR A 1 286 ? 15.980 -2.952 -17.183 1.00 92.25 286 THR A N 1
ATOM 2271 C CA . THR A 1 286 ? 16.355 -1.653 -17.746 1.00 92.25 286 THR A CA 1
ATOM 2272 C C . THR A 1 286 ? 17.870 -1.490 -17.807 1.00 92.25 286 THR A C 1
ATOM 2274 O O . THR A 1 286 ? 18.592 -2.011 -16.956 1.00 92.25 286 THR A O 1
ATOM 2277 N N . ASP A 1 287 ? 18.363 -0.728 -18.780 1.00 90.56 287 ASP A N 1
ATOM 2278 C CA . ASP A 1 287 ? 19.723 -0.193 -18.700 1.00 90.56 287 ASP A CA 1
ATOM 2279 C C . ASP A 1 287 ? 19.823 0.966 -17.688 1.00 90.56 287 ASP A C 1
ATOM 2281 O O . ASP A 1 287 ? 18.825 1.437 -17.142 1.00 90.56 287 ASP A O 1
ATOM 2285 N N . VAL A 1 288 ? 21.046 1.427 -17.419 1.00 91.56 288 VAL A N 1
ATOM 2286 C CA . VAL A 1 288 ? 21.316 2.467 -16.413 1.00 91.56 288 VAL A CA 1
ATOM 2287 C C . VAL A 1 288 ? 20.610 3.793 -16.737 1.00 91.56 288 VAL A C 1
ATOM 2289 O O . VAL A 1 288 ? 20.172 4.486 -15.821 1.00 91.56 288 VAL A O 1
ATOM 2292 N N . TYR A 1 289 ? 20.467 4.151 -18.014 1.00 89.50 289 TYR A N 1
ATOM 2293 C CA . TYR A 1 289 ? 19.801 5.389 -18.423 1.00 89.50 289 TYR A CA 1
ATOM 2294 C C . TYR A 1 289 ? 18.282 5.261 -18.314 1.00 89.50 289 TYR A C 1
ATOM 2296 O O . TYR A 1 289 ? 17.633 6.148 -17.763 1.00 89.50 289 TYR A O 1
ATOM 2304 N N . GLN A 1 290 ? 17.722 4.139 -18.767 1.00 91.38 290 GLN A N 1
ATOM 2305 C CA . GLN A 1 290 ? 16.306 3.811 -18.598 1.00 91.38 290 GLN A CA 1
ATOM 2306 C C . GLN A 1 290 ? 15.908 3.792 -17.119 1.00 91.38 290 GLN A C 1
ATOM 2308 O O . GLN A 1 290 ? 14.911 4.405 -16.740 1.00 91.38 290 GLN A O 1
ATOM 2313 N N . ALA A 1 291 ? 16.715 3.147 -16.272 1.00 93.62 291 ALA A N 1
ATOM 2314 C CA . ALA A 1 291 ? 16.516 3.101 -14.828 1.00 93.62 291 ALA A CA 1
ATOM 2315 C C . ALA A 1 291 ? 16.531 4.502 -14.203 1.00 93.62 291 ALA A C 1
ATOM 2317 O O . ALA A 1 291 ? 15.649 4.829 -13.410 1.00 93.62 291 ALA A O 1
ATOM 2318 N N . ALA A 1 292 ? 17.502 5.341 -14.580 1.00 92.69 292 ALA A N 1
ATOM 2319 C CA . ALA A 1 292 ? 17.607 6.707 -14.079 1.00 92.69 292 ALA A CA 1
ATOM 2320 C C . ALA A 1 292 ? 16.366 7.540 -14.425 1.00 92.69 292 ALA A C 1
ATOM 2322 O O . ALA A 1 292 ? 15.765 8.134 -13.534 1.00 92.69 292 ALA A O 1
ATOM 2323 N N . VAL A 1 293 ? 15.946 7.522 -15.693 1.00 91.06 293 VAL A N 1
ATOM 2324 C CA . VAL A 1 293 ? 14.763 8.257 -16.167 1.00 91.06 293 VAL A CA 1
ATOM 2325 C C . VAL A 1 293 ? 13.485 7.749 -15.497 1.00 91.06 293 VAL A C 1
ATOM 2327 O O . VAL A 1 293 ? 12.649 8.541 -15.065 1.00 91.06 293 VAL A O 1
ATOM 2330 N N . PHE A 1 294 ? 13.334 6.429 -15.369 1.00 93.50 294 PHE A N 1
ATOM 2331 C CA . PHE A 1 294 ? 12.178 5.830 -14.707 1.00 93.50 294 PHE A CA 1
ATOM 2332 C C . PHE A 1 294 ? 12.089 6.235 -13.227 1.00 93.50 294 PHE A C 1
ATOM 2334 O O . PHE A 1 294 ? 11.025 6.648 -12.763 1.00 93.50 294 PHE A O 1
ATOM 2341 N N . LEU A 1 295 ? 13.199 6.149 -12.485 1.00 94.56 295 LEU A N 1
ATOM 2342 C CA . LEU A 1 295 ? 13.246 6.516 -11.066 1.00 94.56 295 LEU A CA 1
ATOM 2343 C C . LEU A 1 295 ? 13.055 8.018 -10.849 1.00 94.56 295 LEU A C 1
ATOM 2345 O O . LEU A 1 295 ? 12.392 8.410 -9.887 1.00 94.56 295 LEU A O 1
ATOM 2349 N N . GLU A 1 296 ? 13.592 8.854 -11.738 1.00 91.81 296 GLU A N 1
ATOM 2350 C CA . GLU A 1 296 ? 13.345 10.294 -11.722 1.00 91.81 296 GLU A CA 1
ATOM 2351 C C . GLU A 1 296 ? 11.855 10.589 -11.896 1.00 91.81 296 GLU A C 1
ATOM 2353 O O . GLU A 1 296 ? 11.270 11.294 -11.075 1.00 91.81 296 GLU A O 1
ATOM 2358 N N . ALA A 1 297 ? 11.213 10.008 -12.909 1.00 90.56 297 ALA A N 1
ATOM 2359 C CA . ALA A 1 297 ? 9.792 10.220 -13.150 1.00 90.56 297 ALA A CA 1
ATOM 2360 C C . ALA A 1 297 ? 8.919 9.698 -12.003 1.00 90.56 297 ALA A C 1
ATOM 2362 O O . ALA A 1 297 ? 7.949 10.351 -11.616 1.00 90.56 297 ALA A O 1
ATOM 2363 N N . LEU A 1 298 ? 9.283 8.562 -11.400 1.00 91.94 298 LEU A N 1
ATOM 2364 C CA . LEU A 1 298 ? 8.599 8.042 -10.219 1.00 91.94 298 LEU A CA 1
ATOM 2365 C C . LEU A 1 298 ? 8.720 9.006 -9.029 1.00 91.94 298 LEU A C 1
ATOM 2367 O O . LEU A 1 298 ? 7.734 9.274 -8.337 1.00 91.94 298 LEU A O 1
ATOM 2371 N N . ALA A 1 299 ? 9.912 9.563 -8.801 1.00 91.25 299 ALA A N 1
ATOM 2372 C CA . ALA A 1 299 ? 10.136 10.559 -7.760 1.00 91.25 299 ALA A CA 1
ATOM 2373 C C . ALA A 1 299 ? 9.360 11.856 -8.041 1.00 91.25 299 ALA A C 1
ATOM 2375 O O . ALA A 1 299 ? 8.714 12.391 -7.140 1.00 91.25 299 ALA A O 1
ATOM 2376 N N . GLN A 1 300 ? 9.360 12.338 -9.285 1.00 89.06 300 GLN A N 1
ATOM 2377 C CA . GLN A 1 300 ? 8.593 13.513 -9.701 1.00 89.06 300 GLN A CA 1
ATOM 2378 C C . GLN A 1 300 ? 7.088 13.299 -9.517 1.00 89.06 300 GLN A C 1
ATOM 2380 O O . GLN A 1 300 ? 6.412 14.183 -8.994 1.00 89.06 300 GLN A O 1
ATOM 2385 N N . PHE A 1 301 ? 6.567 12.119 -9.862 1.00 86.69 301 PHE A N 1
ATOM 2386 C CA . PHE A 1 301 ? 5.168 11.754 -9.633 1.00 86.69 301 PHE A CA 1
ATOM 2387 C C . PHE A 1 301 ? 4.806 11.827 -8.141 1.00 86.69 301 PHE A C 1
ATOM 2389 O O . PHE A 1 301 ? 3.808 12.442 -7.761 1.00 86.69 301 PHE A O 1
ATOM 2396 N N . LEU A 1 302 ? 5.666 11.286 -7.274 1.00 84.81 302 LEU A N 1
ATOM 2397 C CA . LEU A 1 302 ? 5.491 11.337 -5.820 1.00 84.81 302 LEU A CA 1
ATOM 2398 C C . LEU A 1 302 ? 5.570 12.756 -5.244 1.00 84.81 302 LEU A C 1
ATOM 2400 O O . LEU A 1 302 ? 4.782 13.116 -4.368 1.00 84.81 302 LEU A O 1
ATOM 2404 N N . VAL A 1 303 ? 6.500 13.576 -5.731 1.00 85.19 303 VAL A N 1
ATOM 2405 C CA . VAL A 1 303 ? 6.601 14.993 -5.351 1.00 85.19 303 VAL A CA 1
ATOM 2406 C C . VAL A 1 303 ? 5.391 15.780 -5.862 1.00 85.19 303 VAL A C 1
ATOM 2408 O O . VAL A 1 303 ? 4.910 16.676 -5.168 1.00 85.19 303 VAL A O 1
ATOM 2411 N N . GLY A 1 304 ? 4.849 15.411 -7.025 1.00 82.00 304 GLY A N 1
ATOM 2412 C CA . GLY A 1 304 ? 3.668 16.017 -7.635 1.00 82.00 304 GLY A CA 1
ATOM 2413 C C . GLY A 1 304 ? 2.437 15.972 -6.732 1.00 82.00 304 GLY A C 1
ATOM 2414 O O . GLY A 1 304 ? 1.722 16.968 -6.629 1.00 82.00 304 GLY A O 1
ATOM 2415 N N . PHE A 1 305 ? 2.253 14.889 -5.967 1.00 76.62 305 PHE A N 1
ATOM 2416 C CA . PHE A 1 305 ? 1.196 14.809 -4.954 1.00 76.62 305 PHE A CA 1
ATOM 2417 C C . PHE A 1 305 ? 1.280 15.898 -3.878 1.00 76.62 305 PHE A C 1
ATOM 2419 O O . PHE A 1 305 ? 0.277 16.198 -3.236 1.00 76.62 305 PHE A O 1
ATOM 2426 N N . ARG A 1 306 ? 2.456 16.497 -3.671 1.00 79.25 306 ARG A N 1
ATOM 2427 C CA . ARG A 1 306 ? 2.709 17.551 -2.678 1.00 79.25 306 ARG A CA 1
ATOM 2428 C C . ARG A 1 306 ? 2.740 18.954 -3.291 1.00 79.25 306 ARG A C 1
ATOM 2430 O O . ARG A 1 306 ? 3.142 19.906 -2.618 1.00 79.25 306 ARG A O 1
ATOM 2437 N N . ASN A 1 307 ? 2.335 19.103 -4.552 1.00 82.62 307 ASN A N 1
ATOM 2438 C CA . ASN A 1 307 ? 2.293 20.398 -5.218 1.00 82.62 307 ASN A CA 1
ATOM 2439 C C . ASN A 1 307 ? 1.243 21.311 -4.558 1.00 82.62 307 ASN A C 1
ATOM 2441 O O . ASN A 1 307 ? 0.044 21.040 -4.599 1.00 82.62 307 ASN A O 1
ATOM 2445 N N . ARG A 1 308 ? 1.702 22.420 -3.965 1.00 80.06 308 ARG A N 1
ATOM 2446 C CA . ARG A 1 308 ? 0.847 23.355 -3.216 1.00 80.06 308 ARG A CA 1
ATOM 2447 C C . ARG A 1 308 ? -0.237 24.010 -4.067 1.00 80.06 308 ARG A C 1
ATOM 2449 O O . ARG A 1 308 ? -1.320 24.258 -3.549 1.00 80.06 308 ARG A O 1
ATOM 2456 N N . GLU A 1 309 ? 0.039 24.278 -5.339 1.00 80.44 309 GLU A N 1
ATOM 2457 C CA . GLU A 1 309 ? -0.930 24.907 -6.237 1.00 80.44 309 GLU A CA 1
ATOM 2458 C C . GLU A 1 309 ? -2.085 23.945 -6.525 1.00 80.44 309 GLU A C 1
ATOM 2460 O O . GLU A 1 309 ? -3.241 24.296 -6.286 1.00 80.44 309 GLU A O 1
ATOM 2465 N N . LEU A 1 310 ? -1.772 22.701 -6.910 1.00 76.31 310 LEU A N 1
ATOM 2466 C CA . LEU A 1 310 ? -2.774 21.652 -7.141 1.00 76.31 310 LEU A CA 1
ATOM 2467 C C . LEU A 1 310 ? -3.600 21.366 -5.883 1.00 76.31 310 LEU A C 1
ATOM 2469 O O . LEU A 1 310 ? -4.822 21.252 -5.957 1.00 76.31 310 LEU A O 1
ATOM 2473 N N . LEU A 1 311 ? -2.949 21.310 -4.718 1.00 78.06 311 LEU A N 1
ATOM 2474 C CA . LEU A 1 311 ? -3.642 21.139 -3.442 1.00 78.06 311 LEU A CA 1
ATOM 2475 C C . LEU A 1 311 ? -4.593 22.305 -3.154 1.00 78.06 311 LEU A C 1
ATOM 2477 O O . LEU A 1 311 ? -5.735 22.070 -2.767 1.00 78.06 311 LEU A O 1
ATOM 2481 N N . SER A 1 312 ? -4.172 23.547 -3.411 1.00 77.38 312 SER A N 1
ATOM 2482 C CA . SER A 1 312 ? -5.023 24.725 -3.210 1.00 77.38 312 SER A CA 1
ATOM 2483 C C . SER A 1 312 ? -6.241 24.738 -4.141 1.00 77.38 312 SER A C 1
ATOM 2485 O O . SER A 1 312 ? -7.324 25.162 -3.741 1.00 77.38 312 SER A O 1
ATOM 2487 N N . GLN A 1 313 ? -6.087 24.257 -5.378 1.00 79.88 313 GLN A N 1
ATOM 2488 C CA . GLN A 1 313 ? -7.179 24.145 -6.344 1.00 79.88 313 GLN A CA 1
ATOM 2489 C C . GLN A 1 313 ? -8.156 23.034 -5.952 1.00 79.88 313 GLN A C 1
ATOM 2491 O O . GLN A 1 313 ? -9.368 23.236 -6.015 1.00 79.88 313 GLN A O 1
ATOM 2496 N N . PHE A 1 314 ? -7.644 21.896 -5.480 1.00 71.56 314 PHE A N 1
ATOM 2497 C CA . PHE A 1 314 ? -8.469 20.799 -4.982 1.00 71.56 314 PHE A CA 1
ATOM 2498 C C . PHE A 1 314 ? -9.261 21.194 -3.728 1.00 71.56 314 PHE A C 1
ATOM 2500 O O . PHE A 1 314 ? -10.447 20.895 -3.633 1.00 71.56 314 PHE A O 1
ATOM 2507 N N . GLU A 1 315 ? -8.647 21.919 -2.788 1.00 74.69 315 GLU A N 1
ATOM 2508 C CA . GLU A 1 315 ? -9.337 22.422 -1.592 1.00 74.69 315 GLU A CA 1
ATOM 2509 C C . GLU A 1 315 ? -10.470 23.395 -1.942 1.00 74.69 315 GLU A C 1
ATOM 2511 O O . GLU A 1 315 ? -11.554 23.307 -1.359 1.00 74.69 315 GLU A O 1
ATOM 2516 N N . LYS A 1 316 ? -10.257 24.266 -2.938 1.00 76.44 316 LYS A N 1
ATOM 2517 C CA . LYS A 1 316 ? -11.296 25.158 -3.484 1.00 76.44 316 LYS A CA 1
ATOM 2518 C C . LYS A 1 316 ? -12.418 24.393 -4.193 1.00 76.44 316 LYS A C 1
ATOM 2520 O O . LYS A 1 316 ? -13.547 24.865 -4.198 1.00 76.44 316 LYS A O 1
ATOM 2525 N N . CYS A 1 317 ? -12.124 23.217 -4.748 1.00 62.25 317 CYS A N 1
ATOM 2526 C CA . CYS A 1 317 ? -13.096 22.326 -5.384 1.00 62.25 317 CYS A CA 1
ATOM 2527 C C . CYS A 1 317 ? -13.840 21.422 -4.394 1.00 62.25 317 CYS A C 1
ATOM 2529 O O . CYS A 1 317 ? -14.440 20.444 -4.838 1.00 62.25 317 CYS A O 1
ATOM 2531 N N . SER A 1 318 ? -13.800 21.695 -3.082 1.00 56.84 318 SER A N 1
ATOM 2532 C CA . SER A 1 318 ? -14.579 20.928 -2.103 1.00 56.84 318 SER A CA 1
ATOM 2533 C C . SER A 1 318 ? -16.054 20.934 -2.512 1.00 56.84 318 SER A C 1
ATOM 2535 O O . SER A 1 318 ? -16.752 21.924 -2.312 1.00 56.84 318 SER A O 1
ATOM 2537 N N . LEU A 1 319 ? -16.486 19.833 -3.133 1.00 52.88 319 LEU A N 1
ATOM 2538 C CA . LEU A 1 319 ? -17.858 19.581 -3.542 1.00 52.88 319 LEU A CA 1
ATOM 2539 C C . LEU A 1 319 ? -18.753 19.772 -2.320 1.00 52.88 319 LEU A C 1
ATOM 2541 O O . LEU A 1 319 ? -18.535 19.129 -1.290 1.00 52.88 319 LEU A O 1
ATOM 2545 N N . GLU A 1 320 ? -19.738 20.659 -2.449 1.00 38.75 320 GLU A N 1
ATOM 2546 C CA . GLU A 1 320 ? -20.931 20.622 -1.612 1.00 38.75 320 GLU A CA 1
ATOM 2547 C C . GLU A 1 320 ? -21.551 19.230 -1.803 1.00 38.75 320 GLU A C 1
ATOM 2549 O O . GLU A 1 320 ? -22.103 18.924 -2.860 1.00 38.75 320 GLU A O 1
ATOM 2554 N N . LEU A 1 321 ? -21.352 18.353 -0.819 1.00 36.09 321 LEU A N 1
ATOM 2555 C CA . LEU A 1 321 ? -21.963 17.029 -0.726 1.00 36.09 321 LEU A CA 1
ATOM 2556 C C . LEU A 1 321 ? -22.885 16.998 0.485 1.00 36.09 321 LEU A C 1
ATOM 2558 O O . LEU A 1 321 ? -22.416 17.395 1.580 1.00 36.09 321 LEU A O 1
#

Sequence (321 aa):
MSSSSTSSTILLASHVEVMHQHFLNYYETLDLAASNDVAQVLYPDWKNRFEKPFLWLGDLHPYLFINLLRSFIGDSENDSDIFDEKQNWHVVMAWKSPGKRLTNRVDQIECGLRLMVPALAARARDAQAAFVKKVAAEWGRCEGRNVETKRGVVEARARDFDEHEAASKQHAQSSFVGKVAREARRKEEIKGVMVEGAAGGLHAQAVFYEKTAREGLRKDEMKGAVAEFAARERHVHTVAREGRRKEEMRRVVMETAAAEMEELVGVFVDANRLRRSVLSDILSVTDVYQAAVFLEALAQFLVGFRNRELLSQFEKCSLEL